Protein AF-D6WCX6-F1 (afdb_monomer_lite)

Radius of gyration: 24.98 Å; chains: 1; bounding box: 59×51×72 Å

Organism: Tribolium castaneum (NCBI:txid7070)

Foldseek 3Di:
DFAEEEEEEPEEDAPVVQVVVLVVLLVCVPPPVVLHHFYKYKYFYAKEKEAEPVPPDDDVVLQVVLVVVVYHYYYDHWDFGMDITHFQKIWIWGFDQCVVFPLDPVLVLVLLQQLVCQLCVVVVHHWDQDPDRDILQKDFIWDADNRTITGGMIGRAPDDQVSCVSDDGRVDPPRGGDHVCRRVVHHGGSVNSVVSSQVSSCVSRVHHYDYDDPPPVLVVLLDPVVQLVVLVVQLVVLVVQLVVLVVVLVVLVVCVVPDVVSVVSNVVSVVSNCSNVVSVVSSVCSSPD

pLDDT: mean 86.93, std 14.46, range [34.75, 98.5]

Sequence (289 aa):
MHKLVKVWQIGRLNYSKGLKLQKHLVHLHHEQPEFANNTLLCLEHPPVYTTGIRTKEYPQDVAQQLEALGAEFHRTDRGGLITFHGPGQLVVYPILNLKDFKPSMRWYVCHIEKTVIRLCKKMGIEAETSPHTGVWICAIGVHGSRFVTSHGLALNCCTDLKWFEHIVPCGIEGKGVTSLSKELNRLVTVEEVIPLFLDSFSEIFSCNYSFLNNKSDVCEMAKNPLCCIIWFIAFYFSFIIAFFCAFWYIILYPFTVCISACSDYTDLLLKGIQLPQFCANKMVHCEGC

InterPro domains:
  IPR000544 Octanoyltransferase [TIGR00214] (38-205)
  IPR000544 Octanoyltransferase [cd16444] (6-205)
  IPR004143 Biotinyl protein ligase (BPL) and lipoyl protein ligase (LPL), catalytic domain [PF21948] (15-201)
  IPR004143 Biotinyl protein ligase (BPL) and lipoyl protein ligase (LPL), catalytic domain [PS51733] (34-209)
  IPR020605 Octanoyltransferase, conserved site [PS01313] (78-93)
  IPR045864 Class II Aminoacyl-tRNA synthetase/Biotinyl protein ligase (BPL) 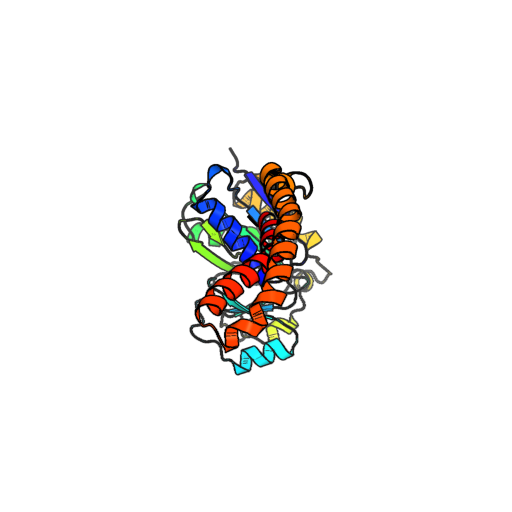and lipoyl protein ligase (LPL) [G3DSA:3.30.930.10] (4-206)
  IPR045864 Class II Aminoacyl-tRNA synthetase/Biotinyl protein ligase (BPL) and lipoyl protein ligase (LPL) [SSF55681] (6-208)

Secondary structure (DSSP, 8-state):
-PEEEEEEEEEE--HHHHHHHHHHHHHHHHH-TTT---EEEEEE-SSEEEE-TT-S---HHHHHHHHHTT-EEEE-SSSSS-EEE-TTEEEEEEE-BGGGS-S-HHHHHHHHHHHHHHHHHHTT----B-SSSSBTTEEEEEEEETTEEEEEEEEESS--GGGGGGS-GGG-TT-----HHHHTTS---HHHHHHHHHHHHHHHHTEEEEE--TTTSHHHHS--HHHHHHHHHHHHHHHHHHHHHHHHHHHHGGGGGT-HHHHHHHHHHHHHHTHHHHHHHHHHHTT--

Structure (mmCIF, N/CA/C/O backbone):
data_AF-D6WCX6-F1
#
_entry.id   AF-D6WCX6-F1
#
loop_
_atom_site.group_PDB
_atom_site.id
_atom_site.type_symbol
_atom_site.label_atom_id
_atom_site.label_alt_id
_atom_site.label_comp_id
_atom_site.label_asym_id
_atom_site.label_entity_id
_atom_site.label_seq_id
_atom_site.pdbx_PDB_ins_code
_atom_site.Cartn_x
_atom_site.Cartn_y
_atom_site.Cartn_z
_atom_site.occupancy
_atom_site.B_iso_or_equiv
_atom_site.auth_seq_id
_atom_site.auth_comp_id
_atom_site.auth_asym_id
_atom_site.auth_atom_id
_atom_site.pdbx_PDB_model_num
ATOM 1 N N . MET A 1 1 ? 6.440 23.933 10.017 1.00 50.50 1 MET A N 1
ATOM 2 C CA . MET A 1 1 ? 5.788 23.795 8.696 1.00 50.50 1 MET A CA 1
ATOM 3 C C . MET A 1 1 ? 5.401 22.337 8.527 1.00 50.50 1 MET A C 1
ATOM 5 O O . MET A 1 1 ? 6.277 21.491 8.671 1.00 50.50 1 MET A O 1
ATOM 9 N N . HIS A 1 2 ? 4.120 22.036 8.309 1.00 65.25 2 HIS A N 1
ATOM 10 C CA . HIS A 1 2 ? 3.684 20.667 8.021 1.00 65.25 2 HIS A CA 1
ATOM 11 C C . HIS A 1 2 ? 4.333 20.195 6.713 1.00 65.25 2 HIS A C 1
ATOM 13 O O . HIS A 1 2 ? 4.313 20.922 5.720 1.00 65.25 2 HIS A O 1
ATOM 19 N N . LYS A 1 3 ? 4.952 19.010 6.726 1.00 87.31 3 LYS A N 1
ATOM 20 C CA . LYS A 1 3 ? 5.581 18.419 5.534 1.00 87.31 3 LYS A CA 1
ATOM 21 C C . LYS A 1 3 ? 4.501 18.108 4.497 1.00 87.31 3 LYS A C 1
ATOM 23 O O . LYS A 1 3 ? 3.409 17.703 4.881 1.00 87.31 3 LYS A O 1
ATOM 28 N N . LEU A 1 4 ? 4.789 18.314 3.213 1.00 93.31 4 LEU A N 1
ATOM 29 C CA . LEU A 1 4 ? 3.865 17.964 2.135 1.00 93.31 4 LEU A CA 1
ATOM 30 C C . LEU A 1 4 ? 4.067 16.501 1.733 1.00 93.31 4 LEU A C 1
ATOM 32 O O . LEU A 1 4 ? 5.197 16.073 1.502 1.00 93.31 4 LEU A O 1
ATOM 36 N N . VAL A 1 5 ? 2.970 15.758 1.626 1.00 96.62 5 VAL A N 1
ATOM 37 C CA . VAL A 1 5 ? 2.940 14.380 1.133 1.00 96.62 5 VAL A CA 1
ATOM 38 C C . VAL A 1 5 ? 2.068 14.317 -0.120 1.00 96.62 5 VAL A C 1
ATOM 40 O O . VAL A 1 5 ? 0.921 14.764 -0.132 1.00 96.62 5 VAL A O 1
ATOM 43 N N . LYS A 1 6 ? 2.619 13.789 -1.208 1.00 95.94 6 LYS A N 1
ATOM 44 C CA . LYS A 1 6 ? 1.911 13.617 -2.477 1.00 95.94 6 LYS A CA 1
ATOM 45 C C . LYS A 1 6 ? 1.042 12.368 -2.421 1.00 95.94 6 LYS A C 1
ATOM 47 O O . LYS A 1 6 ? 1.504 11.321 -1.988 1.00 95.94 6 LYS A O 1
ATOM 52 N N . VAL A 1 7 ? -0.214 12.462 -2.839 1.00 96.69 7 VAL A N 1
ATOM 53 C CA . VAL A 1 7 ? -1.142 11.321 -2.830 1.00 96.69 7 VAL A CA 1
ATOM 54 C C . VAL A 1 7 ? -1.444 10.907 -4.255 1.00 96.69 7 VAL A C 1
ATOM 56 O O . VAL A 1 7 ? -1.956 11.707 -5.036 1.00 96.69 7 VAL A O 1
ATOM 59 N N . TRP A 1 8 ? -1.177 9.646 -4.574 1.00 95.12 8 TRP A N 1
ATOM 60 C CA . TRP A 1 8 ? -1.545 9.046 -5.845 1.00 95.12 8 TRP A CA 1
ATOM 61 C C . TRP A 1 8 ? -2.659 8.026 -5.636 1.00 95.12 8 TRP A C 1
ATOM 63 O O . TRP A 1 8 ? -2.425 6.950 -5.089 1.00 95.12 8 TRP A O 1
ATOM 73 N N . GLN A 1 9 ? -3.870 8.353 -6.086 1.00 93.62 9 GLN A N 1
ATOM 74 C CA . GLN A 1 9 ? -4.957 7.380 -6.185 1.00 93.62 9 GLN A CA 1
ATOM 75 C C . GLN A 1 9 ? -4.874 6.686 -7.547 1.00 93.62 9 GLN A C 1
ATOM 77 O O . GLN A 1 9 ? -5.180 7.288 -8.574 1.00 93.62 9 GLN A O 1
ATOM 82 N N . ILE A 1 10 ? -4.400 5.443 -7.566 1.00 92.38 10 ILE A N 1
ATOM 83 C CA . ILE A 1 10 ? -4.118 4.712 -8.814 1.00 92.38 10 ILE A CA 1
ATOM 84 C C . ILE A 1 10 ? -5.343 3.908 -9.276 1.00 92.38 10 ILE A C 1
ATOM 86 O O . ILE A 1 10 ? -5.485 3.612 -10.461 1.00 92.38 10 ILE A O 1
ATOM 90 N N . GLY A 1 11 ? -6.234 3.551 -8.349 1.00 92.00 11 GLY A N 1
ATOM 91 C CA . GLY A 1 11 ? -7.257 2.538 -8.586 1.00 92.00 11 GLY A CA 1
ATOM 92 C C . GLY A 1 11 ? -6.629 1.147 -8.546 1.00 92.00 11 GLY A C 1
ATOM 93 O O . GLY A 1 11 ? -5.848 0.846 -7.643 1.00 92.00 11 GLY A O 1
ATOM 94 N N . ARG A 1 12 ? -6.937 0.291 -9.525 1.00 92.81 12 ARG A N 1
ATOM 95 C CA . ARG A 1 12 ? -6.451 -1.095 -9.545 1.00 92.81 12 ARG A CA 1
ATOM 96 C C . ARG A 1 12 ? -5.138 -1.242 -10.314 1.00 92.81 12 ARG A C 1
ATOM 98 O O . ARG A 1 12 ? -5.048 -0.856 -11.477 1.00 92.81 12 ARG A O 1
ATOM 105 N N . LEU A 1 13 ? -4.140 -1.871 -9.696 1.00 93.50 13 LEU A N 1
ATOM 106 C CA . LEU A 1 13 ? -2.815 -2.086 -10.286 1.00 93.50 13 LEU A CA 1
ATOM 107 C C . LEU A 1 13 ? -2.315 -3.510 -10.022 1.00 93.50 13 LEU A C 1
ATOM 109 O O . LEU A 1 13 ? -2.443 -4.006 -8.911 1.00 93.50 13 LEU A O 1
ATOM 113 N N . ASN A 1 14 ? -1.689 -4.168 -11.003 1.00 94.81 14 ASN A N 1
ATOM 114 C CA . ASN A 1 14 ? -1.053 -5.476 -10.774 1.00 94.81 14 ASN A CA 1
ATOM 115 C C . ASN A 1 14 ? 0.073 -5.371 -9.737 1.00 94.81 14 ASN A C 1
ATOM 117 O O . ASN A 1 14 ? 0.829 -4.392 -9.738 1.00 94.81 14 ASN A O 1
ATOM 121 N N . TYR A 1 15 ? 0.240 -6.404 -8.907 1.00 95.44 15 TYR A N 1
ATOM 122 C CA . TYR A 1 15 ? 1.192 -6.387 -7.794 1.00 95.44 15 TYR A CA 1
ATOM 123 C C . TYR A 1 15 ? 2.626 -6.090 -8.249 1.00 95.44 15 TYR A C 1
ATOM 125 O O . TYR A 1 15 ? 3.291 -5.197 -7.723 1.00 95.44 15 TYR A O 1
ATOM 133 N N . SER A 1 16 ? 3.079 -6.762 -9.310 1.00 93.06 16 SER A N 1
ATOM 134 C CA . SER A 1 16 ? 4.418 -6.570 -9.880 1.00 93.06 16 SER A CA 1
ATOM 135 C C . SER A 1 16 ? 4.669 -5.142 -10.386 1.00 93.06 16 SER A C 1
ATOM 137 O O . SER A 1 16 ? 5.772 -4.615 -10.221 1.00 93.06 16 SER A O 1
ATOM 139 N N . LYS A 1 17 ? 3.655 -4.485 -10.967 1.00 92.50 17 LYS A N 1
ATOM 140 C CA . LYS A 1 17 ? 3.736 -3.077 -11.391 1.00 92.50 17 LYS A CA 1
ATOM 141 C C . LYS A 1 17 ? 3.793 -2.146 -10.181 1.00 92.50 17 LYS A C 1
ATOM 143 O O . LYS A 1 17 ? 4.624 -1.243 -10.163 1.00 92.50 17 LYS A O 1
ATOM 148 N N . GLY A 1 18 ? 2.982 -2.411 -9.155 1.00 93.75 18 GLY A N 1
ATOM 149 C CA . GLY A 1 18 ? 3.033 -1.687 -7.883 1.00 93.75 18 GLY A CA 1
ATOM 150 C C . GLY A 1 18 ? 4.406 -1.782 -7.220 1.00 93.75 18 GLY A C 1
ATOM 151 O O . GLY A 1 18 ? 4.962 -0.768 -6.812 1.00 93.75 18 GLY A O 1
ATOM 152 N N . LEU A 1 19 ? 5.010 -2.971 -7.186 1.00 94.25 19 LEU A N 1
ATOM 153 C CA . LEU A 1 19 ? 6.350 -3.170 -6.628 1.00 94.25 19 LEU A CA 1
ATOM 154 C C . LEU A 1 19 ? 7.433 -2.416 -7.415 1.00 94.25 19 LEU A C 1
ATOM 156 O O . LEU A 1 19 ? 8.335 -1.835 -6.813 1.00 94.25 19 LEU A O 1
ATOM 160 N N . LYS A 1 20 ? 7.352 -2.397 -8.753 1.00 94.06 20 LYS A N 1
ATOM 161 C CA . LYS A 1 20 ? 8.263 -1.598 -9.594 1.00 94.06 20 LYS A CA 1
ATOM 162 C C . LYS A 1 20 ? 8.131 -0.104 -9.302 1.00 94.06 20 LYS A C 1
ATOM 164 O O . LYS A 1 20 ? 9.150 0.556 -9.127 1.00 94.06 20 LYS A O 1
ATOM 169 N N . LEU A 1 21 ? 6.901 0.398 -9.182 1.00 93.00 21 LEU A N 1
ATOM 170 C CA . LEU A 1 21 ? 6.640 1.800 -8.856 1.00 93.00 21 LEU A CA 1
ATOM 171 C C . LEU A 1 21 ? 7.221 2.184 -7.489 1.00 93.00 21 LEU A C 1
ATOM 173 O O . LEU A 1 21 ? 7.904 3.196 -7.370 1.00 93.00 21 LEU A O 1
ATOM 177 N N . GLN A 1 22 ? 7.028 1.344 -6.470 1.00 96.25 22 GLN A N 1
ATOM 178 C CA . GLN A 1 22 ? 7.633 1.566 -5.155 1.00 96.25 22 GLN A CA 1
ATOM 179 C C . GLN A 1 22 ? 9.162 1.633 -5.235 1.00 96.25 22 GLN A C 1
ATOM 181 O O . GLN A 1 22 ? 9.764 2.553 -4.689 1.00 96.25 22 GLN A O 1
ATOM 186 N N . LYS A 1 23 ? 9.797 0.690 -5.945 1.00 94.56 23 LYS A N 1
ATOM 187 C CA . LYS A 1 23 ? 11.258 0.669 -6.124 1.00 94.56 23 LYS A CA 1
ATOM 188 C C . LYS A 1 23 ? 11.771 1.926 -6.819 1.00 94.56 23 LYS A C 1
ATOM 190 O O . LYS A 1 23 ? 12.791 2.459 -6.398 1.00 94.56 23 LYS A O 1
ATOM 195 N N . HIS A 1 24 ? 11.060 2.399 -7.839 1.00 93.00 24 HIS A N 1
ATOM 196 C CA . HIS A 1 24 ? 11.390 3.640 -8.529 1.00 93.00 24 HIS A CA 1
ATOM 197 C C . HIS A 1 24 ? 11.326 4.851 -7.577 1.00 93.00 24 HIS A C 1
ATOM 199 O O . HIS A 1 24 ? 12.300 5.587 -7.455 1.00 93.00 24 HIS A O 1
ATOM 205 N N . LEU A 1 25 ? 10.244 5.012 -6.808 1.00 93.62 25 LEU A N 1
ATOM 206 C CA . LEU A 1 25 ? 10.117 6.132 -5.861 1.00 93.62 25 LEU A CA 1
ATOM 207 C C . LEU A 1 25 ? 11.162 6.079 -4.733 1.00 93.62 25 LEU A C 1
ATOM 209 O O . LEU A 1 25 ? 11.708 7.105 -4.332 1.00 93.62 25 LEU A O 1
ATOM 213 N N . VAL A 1 26 ? 11.485 4.880 -4.240 1.00 95.56 26 VAL A N 1
ATOM 214 C CA . VAL A 1 26 ? 12.577 4.684 -3.272 1.00 95.56 26 VAL A CA 1
ATOM 215 C C . VAL A 1 26 ? 13.928 5.056 -3.887 1.00 95.56 26 VAL A C 1
ATOM 217 O O . VAL A 1 26 ? 14.751 5.683 -3.221 1.00 95.56 26 VAL A O 1
ATOM 220 N N . HIS A 1 27 ? 14.161 4.696 -5.151 1.00 93.81 27 HIS A N 1
ATOM 221 C CA . HIS A 1 27 ? 15.375 5.058 -5.880 1.00 93.81 27 HIS A CA 1
ATOM 222 C C . HIS A 1 27 ? 15.516 6.577 -6.024 1.00 93.81 27 HIS A C 1
ATOM 224 O O . HIS A 1 27 ? 16.586 7.095 -5.714 1.00 93.81 27 HIS A O 1
ATOM 230 N N . LEU A 1 28 ? 14.441 7.298 -6.368 1.00 91.06 28 LEU A N 1
ATOM 231 C CA . LEU A 1 28 ? 14.453 8.766 -6.403 1.00 91.06 28 LEU A CA 1
ATOM 232 C C . LEU A 1 28 ? 14.886 9.359 -5.059 1.00 91.06 28 LEU A C 1
ATOM 234 O O . LEU A 1 28 ? 15.777 10.198 -5.017 1.00 91.06 28 LEU A O 1
ATOM 238 N N . HIS A 1 29 ? 14.341 8.876 -3.938 1.00 93.31 29 HIS A N 1
ATOM 239 C CA . HIS A 1 29 ? 14.758 9.352 -2.612 1.00 93.31 29 HIS A CA 1
ATOM 240 C C . HIS A 1 29 ? 16.242 9.117 -2.291 1.00 93.31 29 HIS A C 1
ATOM 242 O O . HIS A 1 29 ? 16.789 9.801 -1.424 1.00 93.31 29 HIS A O 1
ATOM 248 N N . HIS A 1 30 ? 16.882 8.130 -2.917 1.00 91.75 30 HIS A N 1
ATOM 249 C CA . HIS A 1 30 ? 18.279 7.791 -2.663 1.00 91.75 30 HIS A CA 1
ATOM 250 C C . HIS A 1 30 ? 19.252 8.493 -3.602 1.00 91.75 30 HIS A C 1
ATOM 252 O O . HIS A 1 30 ? 20.266 8.998 -3.128 1.00 91.75 30 HIS A O 1
ATOM 258 N N . GLU A 1 31 ? 18.944 8.520 -4.895 1.00 91.50 31 GLU A N 1
ATOM 259 C CA . GLU A 1 31 ? 19.876 8.973 -5.929 1.00 91.50 31 GLU A CA 1
ATOM 260 C C . GLU A 1 31 ? 19.555 10.381 -6.447 1.00 91.50 31 GLU A C 1
ATOM 262 O O . GLU A 1 31 ? 20.429 11.031 -7.010 1.00 91.50 31 GLU A O 1
ATOM 267 N N . GLN A 1 32 ? 18.316 10.852 -6.265 1.00 87.75 32 GLN A N 1
ATOM 268 C CA . GLN A 1 32 ? 17.800 12.115 -6.810 1.00 87.75 32 GLN A CA 1
ATOM 269 C C . GLN A 1 32 ? 16.899 12.849 -5.788 1.00 87.75 32 GLN A C 1
ATOM 271 O O . GLN A 1 32 ? 15.722 13.120 -6.061 1.00 87.75 32 GLN A O 1
ATOM 276 N N . PRO A 1 33 ? 17.396 13.129 -4.566 1.00 85.81 33 PRO A N 1
ATOM 277 C CA . PRO A 1 33 ? 16.583 13.646 -3.463 1.00 85.81 33 PRO A CA 1
ATOM 278 C C . PRO A 1 33 ? 15.910 14.995 -3.757 1.00 85.81 33 PRO A C 1
ATOM 280 O O . PRO A 1 33 ? 14.879 15.293 -3.161 1.00 85.81 33 PRO A O 1
ATOM 283 N N . GLU A 1 34 ? 16.457 15.797 -4.667 1.00 79.81 34 GLU A N 1
ATOM 284 C CA . GLU A 1 34 ? 15.893 17.069 -5.123 1.00 79.81 34 GLU A CA 1
ATOM 285 C C . GLU A 1 34 ? 14.581 16.915 -5.910 1.00 79.81 34 GLU A C 1
ATOM 287 O O . GLU A 1 34 ? 13.767 17.837 -5.920 1.00 79.81 34 GLU A O 1
ATOM 292 N N . PHE A 1 35 ? 14.346 15.746 -6.513 1.00 79.06 35 PHE A N 1
ATOM 293 C CA . PHE A 1 35 ? 13.117 15.414 -7.244 1.00 79.06 35 PHE A CA 1
ATOM 294 C C . PHE A 1 35 ? 12.177 14.504 -6.438 1.00 79.06 35 PHE A C 1
ATOM 296 O O . PHE A 1 35 ? 11.042 14.245 -6.844 1.00 79.06 35 PHE A O 1
ATOM 303 N N . ALA A 1 36 ? 12.630 14.006 -5.287 1.00 87.38 36 ALA A N 1
ATOM 304 C CA . ALA A 1 36 ? 11.903 13.020 -4.510 1.00 87.38 36 ALA A CA 1
ATOM 305 C C . ALA A 1 36 ? 10.872 13.665 -3.574 1.00 87.38 36 ALA A C 1
ATOM 307 O O . ALA A 1 36 ? 11.207 14.424 -2.664 1.00 87.38 36 ALA A O 1
ATOM 308 N N . ASN A 1 37 ? 9.606 13.285 -3.740 1.00 92.56 37 ASN A N 1
ATOM 309 C CA . ASN A 1 37 ? 8.524 13.676 -2.843 1.00 92.56 37 ASN A CA 1
ATOM 310 C C . ASN A 1 37 ? 8.091 12.500 -1.966 1.00 92.56 37 ASN A C 1
ATOM 312 O O . ASN A 1 37 ? 7.852 11.400 -2.465 1.00 92.56 37 ASN A O 1
ATOM 316 N N . ASN A 1 38 ? 7.878 12.764 -0.673 1.00 96.75 38 ASN A N 1
ATOM 317 C CA . ASN A 1 38 ? 7.165 11.833 0.201 1.00 96.75 38 ASN A CA 1
ATOM 318 C C . ASN A 1 38 ? 5.793 11.530 -0.413 1.00 96.75 38 ASN A C 1
ATOM 320 O O . ASN A 1 38 ? 5.031 12.460 -0.681 1.00 96.75 38 ASN A O 1
ATOM 324 N N . THR A 1 39 ? 5.482 10.254 -0.641 1.00 96.94 39 THR A N 1
ATOM 325 C CA . THR A 1 39 ? 4.330 9.847 -1.454 1.00 96.94 39 THR A CA 1
ATOM 326 C C . THR A 1 39 ? 3.491 8.773 -0.761 1.00 96.94 39 THR A C 1
ATOM 328 O O . THR A 1 39 ? 4.025 7.822 -0.196 1.00 96.94 39 THR A O 1
ATOM 331 N N . LEU A 1 40 ? 2.166 8.896 -0.831 1.00 97.94 40 LEU A N 1
ATOM 332 C CA . LEU A 1 40 ? 1.206 7.836 -0.528 1.00 97.94 40 LEU A CA 1
ATOM 333 C C . LEU A 1 40 ? 0.655 7.282 -1.836 1.00 97.94 40 LEU A C 1
ATOM 335 O O . LEU A 1 40 ? -0.058 7.983 -2.553 1.00 97.94 40 LEU A O 1
ATOM 339 N N . LEU A 1 41 ? 0.952 6.020 -2.130 1.00 97.62 41 LEU A N 1
ATOM 340 C CA . LEU A 1 41 ? 0.268 5.297 -3.199 1.00 97.62 41 LEU A CA 1
ATOM 341 C C . LEU A 1 41 ? -0.961 4.618 -2.603 1.00 97.62 41 LEU A C 1
ATOM 343 O O . LEU A 1 41 ? -0.806 3.742 -1.758 1.00 97.62 41 LEU A O 1
ATOM 347 N N . CYS A 1 42 ? -2.154 5.017 -3.030 1.00 97.88 42 CYS A N 1
ATOM 348 C CA . CYS A 1 42 ? -3.426 4.415 -2.637 1.00 97.88 42 CYS A CA 1
ATOM 349 C C . CYS A 1 42 ? -3.980 3.628 -3.825 1.00 97.88 42 CYS A C 1
ATOM 351 O O . CYS A 1 42 ? -4.218 4.196 -4.897 1.00 97.88 42 CYS A O 1
ATOM 353 N N . LEU A 1 43 ? -4.151 2.321 -3.653 1.00 97.62 43 LEU A N 1
ATOM 354 C CA . LEU A 1 43 ? -4.528 1.422 -4.736 1.00 97.62 43 LEU A CA 1
ATOM 355 C C . LEU A 1 43 ? -5.240 0.170 -4.225 1.00 97.62 43 LEU A C 1
ATOM 357 O O . LEU A 1 43 ? -5.268 -0.121 -3.031 1.00 97.62 43 LEU A O 1
ATOM 361 N N . GLU A 1 44 ? -5.745 -0.603 -5.172 1.00 98.06 44 GLU A N 1
ATOM 362 C CA . GLU A 1 44 ? -6.174 -1.983 -4.988 1.00 98.06 44 GLU A CA 1
ATOM 363 C C . GLU A 1 44 ? -5.342 -2.902 -5.888 1.00 98.06 44 GLU A C 1
ATOM 365 O O . GLU A 1 44 ? -4.883 -2.506 -6.966 1.00 98.06 44 GLU A O 1
ATOM 370 N N . HIS A 1 45 ? -5.197 -4.162 -5.491 1.00 97.94 45 HIS A N 1
ATOM 371 C CA . HIS A 1 45 ? -4.626 -5.196 -6.350 1.00 97.94 45 HIS A CA 1
ATOM 372 C C . HIS A 1 45 ? -5.721 -6.126 -6.887 1.00 97.94 45 HIS A C 1
ATOM 374 O O . HIS A 1 45 ? -6.739 -6.326 -6.224 1.00 97.94 45 HIS A O 1
ATOM 380 N N . PRO A 1 46 ? -5.536 -6.736 -8.072 1.00 97.69 46 PRO A N 1
ATOM 381 C CA . PRO A 1 46 ? -6.165 -8.021 -8.365 1.00 97.69 46 PRO A CA 1
ATOM 382 C C . PRO A 1 46 ? -5.801 -9.062 -7.288 1.00 97.69 46 PRO A C 1
ATOM 384 O O . PRO A 1 46 ? -4.819 -8.850 -6.573 1.00 97.69 46 PRO A O 1
ATOM 387 N N . PRO A 1 47 ? -6.552 -10.173 -7.168 1.00 97.94 47 PRO A N 1
ATOM 388 C CA . PRO A 1 47 ? -6.258 -11.222 -6.194 1.00 97.94 47 PRO A CA 1
ATOM 389 C C . PRO A 1 47 ? -4.788 -11.657 -6.241 1.00 97.94 47 PRO A C 1
ATOM 391 O O . PRO A 1 47 ? -4.283 -12.085 -7.280 1.00 97.94 47 PRO A O 1
ATOM 394 N N . VAL A 1 48 ? -4.088 -11.511 -5.119 1.00 97.44 48 VAL A N 1
ATOM 395 C CA . VAL A 1 48 ? -2.669 -11.842 -4.994 1.00 97.44 48 VAL A CA 1
ATOM 396 C C . VAL A 1 48 ? -2.327 -12.247 -3.567 1.00 97.44 48 VAL A C 1
ATOM 398 O O . VAL A 1 48 ? -2.683 -11.575 -2.596 1.00 97.44 48 VAL A O 1
ATOM 401 N N . TYR A 1 49 ? -1.564 -13.323 -3.438 1.00 96.06 49 TYR A N 1
ATOM 402 C CA . TYR A 1 49 ? -0.907 -13.713 -2.203 1.00 96.06 49 TYR A CA 1
ATOM 403 C C . TYR A 1 49 ? 0.543 -13.257 -2.215 1.00 96.06 49 TYR A C 1
ATOM 405 O O . TYR A 1 49 ? 1.273 -13.426 -3.193 1.00 96.06 49 TYR A O 1
ATOM 413 N N . THR A 1 50 ? 0.986 -12.680 -1.102 1.00 94.38 50 THR A N 1
ATOM 414 C CA . THR A 1 50 ? 2.380 -12.263 -0.945 1.00 94.38 50 THR A CA 1
ATOM 415 C C . THR A 1 50 ? 2.977 -12.869 0.305 1.00 94.38 50 THR A C 1
ATOM 417 O O . THR A 1 50 ? 2.327 -12.905 1.349 1.00 94.38 50 THR A O 1
ATOM 420 N N . THR A 1 51 ? 4.232 -13.300 0.236 1.00 92.75 51 THR A N 1
ATOM 421 C CA . THR A 1 51 ? 4.992 -13.780 1.397 1.00 92.75 51 THR A CA 1
ATOM 422 C C . THR A 1 51 ? 6.101 -12.798 1.755 1.00 92.75 51 THR A C 1
ATOM 424 O O . THR A 1 51 ? 6.800 -12.286 0.879 1.00 92.75 51 THR A O 1
ATOM 427 N N . GLY A 1 52 ? 6.229 -12.493 3.049 1.00 88.12 52 GLY A N 1
ATOM 428 C CA . GLY A 1 52 ? 7.286 -11.630 3.583 1.00 88.12 52 GLY A CA 1
ATOM 429 C C . GLY A 1 52 ? 8.519 -12.403 4.065 1.00 88.12 52 GLY A C 1
ATOM 430 O O . GLY A 1 52 ? 8.549 -13.637 4.077 1.00 88.12 52 GLY A O 1
ATOM 431 N N . ILE A 1 53 ? 9.520 -11.662 4.543 1.00 84.81 53 ILE A N 1
ATOM 432 C CA . ILE A 1 53 ? 10.860 -12.171 4.898 1.00 84.81 53 ILE A CA 1
ATOM 433 C C . ILE A 1 53 ? 10.894 -13.179 6.052 1.00 84.81 53 ILE A C 1
ATOM 435 O O . ILE A 1 53 ? 11.873 -13.908 6.194 1.00 84.81 53 ILE A O 1
ATOM 439 N N . ARG A 1 54 ? 9.852 -13.238 6.898 1.00 80.31 54 ARG A N 1
ATOM 440 C CA . ARG A 1 54 ? 9.793 -14.214 8.008 1.00 80.31 54 ARG A CA 1
ATOM 441 C C . ARG A 1 54 ? 9.527 -15.637 7.512 1.00 80.31 54 ARG A C 1
ATOM 443 O O . ARG A 1 54 ? 9.666 -16.582 8.281 1.00 80.31 54 ARG A O 1
ATOM 450 N N . THR A 1 55 ? 9.189 -15.777 6.234 1.00 73.62 55 THR A N 1
ATOM 451 C CA . THR A 1 55 ? 8.996 -17.052 5.551 1.00 73.62 55 THR A CA 1
ATOM 452 C C . THR A 1 55 ? 10.274 -17.385 4.777 1.00 73.62 55 THR A C 1
ATOM 454 O O . THR A 1 55 ? 10.536 -16.811 3.714 1.00 73.62 55 THR A O 1
ATOM 457 N N . LYS A 1 56 ? 11.118 -18.276 5.318 1.00 64.19 56 LYS A N 1
ATOM 458 C CA . LYS A 1 56 ? 12.354 -18.691 4.625 1.00 64.19 56 LYS A CA 1
ATOM 459 C C . LYS A 1 56 ? 12.036 -19.436 3.328 1.00 64.19 56 LYS A C 1
ATOM 461 O O . LYS A 1 56 ? 12.590 -19.078 2.293 1.00 64.19 56 LYS A O 1
ATOM 466 N N . GLU A 1 57 ? 11.099 -20.374 3.392 1.00 74.50 57 GLU A N 1
ATOM 467 C CA . GLU A 1 57 ? 10.551 -21.124 2.263 1.00 74.50 57 GLU A CA 1
ATOM 468 C C . GLU A 1 57 ? 9.044 -21.266 2.485 1.00 74.50 57 GLU A C 1
ATOM 470 O O . GLU A 1 57 ? 8.612 -21.581 3.595 1.00 74.50 57 GLU A O 1
ATOM 475 N N . TYR A 1 58 ? 8.247 -20.949 1.464 1.00 80.75 58 TYR A N 1
ATOM 476 C CA . TYR A 1 58 ? 6.815 -21.238 1.469 1.00 80.75 58 TYR A CA 1
ATOM 477 C C . TYR A 1 58 ? 6.602 -22.503 0.632 1.00 80.75 58 TYR A C 1
ATOM 479 O O . TYR A 1 58 ? 7.187 -22.567 -0.454 1.00 80.75 58 TYR A O 1
ATOM 487 N N . PRO A 1 59 ? 5.831 -23.498 1.106 1.00 85.06 59 PRO A N 1
ATOM 488 C CA . PRO A 1 59 ? 5.643 -24.749 0.377 1.00 85.06 59 PRO A CA 1
ATOM 489 C C . PRO A 1 59 ? 5.120 -24.491 -1.042 1.00 85.06 59 PRO A C 1
ATOM 491 O O . PRO A 1 59 ? 4.152 -23.751 -1.237 1.00 85.06 59 PRO A O 1
ATOM 494 N N . GLN A 1 60 ? 5.811 -25.042 -2.043 1.00 85.38 60 GLN A N 1
ATOM 495 C CA . GLN A 1 60 ? 5.539 -24.748 -3.453 1.00 85.38 60 GLN A CA 1
ATOM 496 C C . GLN A 1 60 ? 4.198 -25.327 -3.917 1.00 85.38 60 GLN A C 1
ATOM 498 O O . GLN A 1 60 ? 3.513 -24.713 -4.728 1.00 85.38 60 GLN A O 1
ATOM 503 N N . ASP A 1 61 ? 3.808 -26.472 -3.370 1.00 87.88 61 ASP A N 1
ATOM 504 C CA . ASP A 1 61 ? 2.497 -27.089 -3.554 1.00 87.88 61 ASP A CA 1
ATOM 505 C C . ASP A 1 61 ? 1.368 -26.178 -3.054 1.00 87.88 61 ASP A C 1
ATOM 507 O O . ASP A 1 61 ? 0.384 -25.973 -3.762 1.00 87.88 61 ASP A O 1
ATOM 511 N N . VAL A 1 62 ? 1.539 -25.552 -1.886 1.00 86.06 62 VAL A N 1
ATOM 512 C CA . VAL A 1 62 ? 0.566 -24.587 -1.353 1.00 86.06 62 VAL A CA 1
ATOM 513 C C . VAL A 1 62 ? 0.518 -23.336 -2.232 1.00 86.06 62 VAL A C 1
ATOM 515 O O . VAL A 1 62 ? -0.566 -22.859 -2.554 1.00 86.06 62 VAL A O 1
ATOM 518 N N . ALA A 1 63 ? 1.665 -22.819 -2.683 1.00 88.56 63 ALA A N 1
ATOM 519 C CA . ALA A 1 63 ? 1.690 -21.687 -3.614 1.00 88.56 63 ALA A CA 1
ATOM 520 C C . ALA A 1 63 ? 0.934 -21.997 -4.922 1.00 88.56 63 ALA A C 1
ATOM 522 O O . ALA A 1 63 ? 0.102 -21.198 -5.343 1.00 88.56 63 ALA A O 1
ATOM 523 N N . GLN A 1 64 ? 1.142 -23.181 -5.508 1.00 90.88 64 GLN A N 1
ATOM 524 C CA . GLN A 1 64 ? 0.437 -23.625 -6.718 1.00 90.88 64 GLN A CA 1
ATOM 525 C C . GLN A 1 64 ? -1.072 -23.779 -6.503 1.00 90.88 64 GLN A C 1
ATOM 527 O O . GLN A 1 64 ? -1.857 -23.446 -7.389 1.00 90.88 64 GLN A O 1
ATOM 532 N N . GLN A 1 65 ? -1.500 -24.258 -5.331 1.00 90.75 65 GLN A N 1
ATOM 533 C CA . GLN A 1 65 ? -2.922 -24.325 -4.981 1.00 90.75 65 GLN A CA 1
ATOM 534 C C . GLN A 1 65 ? -3.554 -22.932 -4.931 1.00 90.75 65 GLN A C 1
ATOM 536 O O . GLN A 1 65 ? -4.651 -22.744 -5.450 1.00 90.75 65 GLN A O 1
ATOM 541 N N . LEU A 1 66 ? -2.857 -21.949 -4.353 1.00 91.94 66 LEU A N 1
ATOM 542 C CA . LEU A 1 66 ? -3.323 -20.561 -4.314 1.00 91.94 66 LEU A CA 1
ATOM 543 C C . LEU A 1 66 ? -3.397 -19.948 -5.721 1.00 91.94 66 LEU A C 1
ATOM 545 O O . LEU A 1 66 ? -4.353 -19.239 -6.031 1.00 91.94 66 LEU A O 1
ATOM 549 N N . GLU A 1 67 ? -2.434 -20.259 -6.590 1.00 92.12 67 GLU A N 1
ATOM 550 C CA . GLU A 1 67 ? -2.455 -19.832 -7.994 1.00 92.12 67 GLU A CA 1
ATOM 551 C C . GLU A 1 67 ? -3.607 -20.470 -8.782 1.00 92.12 67 GLU A C 1
ATOM 553 O O . GLU A 1 67 ? -4.253 -19.800 -9.589 1.00 92.12 67 GLU A O 1
ATOM 558 N N . ALA A 1 68 ? -3.940 -21.733 -8.501 1.00 93.31 68 ALA A N 1
ATOM 559 C CA . ALA A 1 68 ? -5.071 -22.429 -9.117 1.00 93.31 68 ALA A CA 1
ATOM 560 C C . ALA A 1 68 ? -6.440 -21.809 -8.766 1.00 93.31 68 ALA A C 1
ATOM 562 O O . ALA A 1 68 ? -7.401 -21.998 -9.512 1.00 93.31 68 ALA A O 1
ATOM 563 N N . LEU A 1 69 ? -6.533 -21.030 -7.679 1.00 92.56 69 LEU A N 1
ATOM 564 C CA . LEU A 1 69 ? -7.722 -20.236 -7.333 1.00 92.56 69 LEU A CA 1
ATOM 565 C C . LEU A 1 69 ? -7.860 -18.958 -8.184 1.00 92.56 69 LEU A C 1
ATOM 567 O O . LEU A 1 69 ? -8.865 -18.257 -8.079 1.00 92.56 69 LEU A O 1
ATOM 571 N N . GLY A 1 70 ? -6.867 -18.640 -9.021 1.00 93.06 70 GLY A N 1
ATOM 572 C CA . GLY A 1 70 ? -6.846 -17.447 -9.869 1.00 93.06 70 GLY A CA 1
ATOM 573 C C . GLY A 1 70 ? -6.183 -16.223 -9.230 1.00 93.06 70 GLY A C 1
ATOM 574 O O . GLY A 1 70 ? -6.373 -15.112 -9.725 1.00 93.06 70 GLY A O 1
ATOM 575 N N . ALA A 1 71 ? -5.424 -16.403 -8.145 1.00 94.81 71 ALA A N 1
ATOM 576 C CA . ALA A 1 71 ? -4.619 -15.346 -7.534 1.00 94.81 71 ALA A CA 1
ATOM 577 C C . ALA A 1 71 ? -3.157 -15.407 -8.002 1.00 94.81 71 ALA A C 1
ATOM 579 O O . ALA A 1 71 ? -2.610 -16.481 -8.218 1.00 94.81 71 ALA A O 1
ATOM 580 N N . GLU A 1 72 ? -2.484 -14.262 -8.118 1.00 95.25 72 GLU A N 1
ATOM 581 C CA . GLU A 1 72 ? -1.024 -14.254 -8.287 1.00 95.25 72 GLU A CA 1
ATOM 582 C C . GLU A 1 72 ? -0.324 -14.675 -6.978 1.00 95.25 72 GLU A C 1
ATOM 584 O O . GLU A 1 72 ? -0.850 -14.444 -5.887 1.00 95.25 72 GLU A O 1
ATOM 589 N N . PHE A 1 73 ? 0.898 -15.211 -7.051 1.00 94.75 73 PHE A N 1
ATOM 590 C CA . PHE A 1 73 ? 1.730 -15.471 -5.872 1.00 94.75 73 PHE A CA 1
ATOM 591 C C . PHE A 1 73 ? 3.100 -14.792 -5.994 1.00 94.75 73 PHE A C 1
ATOM 593 O O . PHE A 1 73 ? 3.827 -14.986 -6.966 1.00 94.75 73 PHE A O 1
ATOM 600 N N . HIS A 1 74 ? 3.488 -13.996 -4.992 1.00 93.31 74 HIS A N 1
ATOM 601 C CA . HIS A 1 74 ? 4.771 -13.279 -4.989 1.00 93.31 74 HIS A CA 1
ATOM 602 C C . HIS A 1 74 ? 5.530 -13.433 -3.673 1.00 93.31 74 HIS A C 1
ATOM 604 O O . HIS A 1 74 ? 4.981 -13.299 -2.577 1.00 93.31 74 HIS A O 1
ATOM 610 N N . ARG A 1 75 ? 6.849 -13.611 -3.771 1.00 91.12 75 ARG A N 1
ATOM 611 C CA . ARG A 1 75 ? 7.760 -13.477 -2.629 1.00 91.12 75 ARG A CA 1
ATOM 612 C C . ARG A 1 75 ? 8.336 -12.069 -2.580 1.00 91.12 75 ARG A C 1
ATOM 614 O O . ARG A 1 75 ? 8.726 -11.512 -3.603 1.00 91.12 75 ARG A O 1
ATOM 621 N N . THR A 1 76 ? 8.386 -11.491 -1.387 1.00 90.38 76 THR A N 1
ATOM 622 C CA . THR A 1 76 ? 8.660 -10.064 -1.195 1.00 90.38 76 THR A CA 1
ATOM 623 C C . THR A 1 76 ? 9.626 -9.834 -0.034 1.00 90.38 76 THR A C 1
ATOM 625 O O . THR A 1 76 ? 9.849 -10.712 0.800 1.00 90.38 76 THR A O 1
ATOM 628 N N . ASP A 1 77 ? 10.199 -8.638 0.028 1.00 87.25 77 ASP A N 1
ATOM 629 C CA . ASP A 1 77 ? 11.140 -8.187 1.060 1.00 87.25 77 ASP A CA 1
ATOM 630 C C . ASP A 1 77 ? 10.465 -7.428 2.220 1.00 87.25 77 ASP A C 1
ATOM 632 O O . ASP A 1 77 ? 11.145 -6.905 3.112 1.00 87.25 77 ASP A O 1
ATOM 636 N N . ARG A 1 78 ? 9.124 -7.393 2.249 1.00 89.56 78 ARG A N 1
ATOM 637 C CA . ARG A 1 78 ? 8.367 -6.794 3.354 1.00 89.56 78 ARG A CA 1
ATOM 638 C C . ARG A 1 78 ? 8.482 -7.626 4.629 1.00 89.56 78 ARG A C 1
ATOM 640 O O . ARG A 1 78 ? 8.611 -8.854 4.596 1.00 89.56 78 ARG A O 1
ATOM 647 N N . GLY A 1 79 ? 8.331 -6.959 5.770 1.00 84.69 79 GLY A N 1
ATOM 648 C CA . GLY A 1 79 ? 8.142 -7.629 7.053 1.00 84.69 79 GLY A CA 1
ATOM 649 C C . GLY A 1 79 ? 6.883 -8.510 7.094 1.00 84.69 79 GLY A C 1
ATOM 650 O O . GLY A 1 79 ? 5.910 -8.292 6.371 1.00 84.69 79 GLY A O 1
ATOM 651 N N . GLY A 1 80 ? 6.885 -9.497 7.990 1.00 84.25 80 GLY A N 1
ATOM 652 C CA . GLY A 1 80 ? 5.730 -10.369 8.234 1.00 84.25 80 GLY A CA 1
ATOM 653 C C . GLY A 1 80 ? 5.749 -11.687 7.454 1.00 84.25 80 GLY A C 1
ATOM 654 O O . GLY A 1 80 ? 6.759 -12.068 6.862 1.00 84.25 80 GLY A O 1
ATOM 655 N N . LEU A 1 81 ? 4.624 -12.400 7.532 1.00 87.19 81 LEU A N 1
ATOM 656 C CA . LEU A 1 81 ? 4.381 -13.715 6.920 1.00 87.19 81 LEU A CA 1
ATOM 657 C C . LEU A 1 81 ? 3.490 -13.560 5.673 1.00 87.19 81 LEU A C 1
ATOM 659 O O . LEU A 1 81 ? 3.461 -12.478 5.079 1.00 87.19 81 LEU A O 1
ATOM 663 N N . ILE A 1 82 ? 2.804 -14.621 5.244 1.00 91.38 82 ILE A N 1
ATOM 664 C CA . ILE A 1 82 ? 1.860 -14.571 4.123 1.00 91.38 82 ILE A CA 1
ATOM 665 C C . ILE A 1 82 ? 0.670 -13.637 4.405 1.00 91.38 82 ILE A C 1
ATOM 667 O O . ILE A 1 82 ? 0.224 -13.516 5.546 1.00 91.38 82 ILE A O 1
ATOM 671 N N . THR A 1 83 ? 0.174 -12.962 3.367 1.00 93.00 83 THR A N 1
ATOM 672 C CA . THR A 1 83 ? -1.089 -12.208 3.380 1.00 93.00 83 THR A CA 1
ATOM 673 C C . THR A 1 83 ? -1.746 -12.247 2.002 1.00 93.00 83 THR A C 1
ATOM 675 O O . THR A 1 83 ? -1.085 -12.558 1.009 1.00 93.00 83 THR A O 1
ATOM 678 N N . PHE A 1 84 ? -3.022 -11.875 1.954 1.00 95.25 84 PHE A N 1
ATOM 679 C CA . PHE A 1 84 ? -3.790 -11.665 0.733 1.00 95.25 84 PHE A CA 1
ATOM 680 C C . PHE A 1 84 ? -4.022 -10.171 0.456 1.00 95.25 84 PHE A C 1
ATOM 682 O O . PHE A 1 84 ? -4.234 -9.389 1.393 1.00 95.25 84 PHE A O 1
ATOM 689 N N . HIS A 1 85 ? -4.034 -9.809 -0.828 1.00 97.25 85 HIS A N 1
ATOM 690 C CA . HIS A 1 85 ? -4.560 -8.549 -1.343 1.00 97.25 85 HIS A CA 1
ATOM 691 C C . HIS A 1 85 ? -5.522 -8.798 -2.502 1.00 97.25 85 HIS A C 1
ATOM 693 O O . HIS A 1 85 ? -5.324 -9.718 -3.290 1.00 97.25 85 HIS A O 1
ATOM 699 N N . GLY A 1 86 ? -6.541 -7.955 -2.636 1.00 97.19 86 GLY A N 1
ATOM 700 C CA . GLY A 1 86 ? -7.539 -8.102 -3.687 1.00 97.19 86 GLY A CA 1
ATOM 701 C C . GLY A 1 86 ? -8.515 -6.926 -3.753 1.00 97.19 86 GLY A C 1
ATOM 702 O O . GLY A 1 86 ? -8.382 -5.974 -2.978 1.00 97.19 86 GLY A O 1
ATOM 703 N N . PRO A 1 87 ? -9.511 -6.996 -4.653 1.00 97.88 87 PRO A N 1
ATOM 704 C CA . PRO A 1 87 ? -10.562 -5.990 -4.758 1.00 97.88 87 PRO A CA 1
ATOM 705 C C . PRO A 1 87 ? -11.308 -5.780 -3.433 1.00 97.88 87 PRO A C 1
ATOM 707 O O . PRO A 1 87 ? -11.580 -6.734 -2.702 1.00 97.88 87 PRO A O 1
ATOM 710 N N . GLY A 1 88 ? -11.651 -4.529 -3.134 1.00 97.19 88 GLY A N 1
ATOM 711 C CA . GLY A 1 88 ? -12.298 -4.123 -1.887 1.00 97.19 88 GLY A CA 1
ATOM 712 C C . GLY A 1 88 ? -11.341 -3.940 -0.704 1.00 97.19 88 GLY A C 1
ATOM 713 O O . GLY A 1 88 ? -11.799 -3.615 0.394 1.00 97.19 88 GLY A O 1
ATOM 714 N N . GLN A 1 89 ? -10.031 -4.117 -0.908 1.00 98.38 89 GLN A N 1
ATOM 715 C CA . GLN A 1 89 ? -8.994 -3.866 0.092 1.00 98.38 89 GLN A CA 1
ATOM 716 C C . GLN A 1 89 ? -8.196 -2.610 -0.272 1.00 98.38 89 GLN A C 1
ATOM 718 O O . GLN A 1 89 ? -7.514 -2.578 -1.296 1.00 98.38 89 GLN A O 1
ATOM 723 N N . LEU A 1 90 ? -8.215 -1.597 0.597 1.00 98.50 90 LEU A N 1
ATOM 724 C CA . LEU A 1 90 ? -7.374 -0.415 0.433 1.00 98.50 90 LEU A CA 1
ATOM 725 C C . LEU A 1 90 ? -5.926 -0.771 0.780 1.00 98.50 90 LEU A C 1
ATOM 727 O O . LEU A 1 90 ? -5.581 -0.956 1.951 1.00 98.50 90 LEU A O 1
ATOM 731 N N . VAL A 1 91 ? -5.068 -0.827 -0.234 1.00 98.44 91 VAL A N 1
ATOM 732 C CA . VAL A 1 91 ? -3.621 -0.963 -0.069 1.00 98.44 91 VAL A CA 1
ATOM 733 C C . VAL A 1 91 ? -2.996 0.423 -0.143 1.00 98.44 91 VAL A C 1
ATOM 735 O O . VAL A 1 91 ? -3.200 1.167 -1.105 1.00 98.44 91 VAL A O 1
ATOM 738 N N . VAL A 1 92 ? -2.224 0.775 0.884 1.00 98.38 92 VAL A N 1
ATOM 739 C CA . VAL A 1 92 ? -1.476 2.033 0.917 1.00 98.38 92 VAL A CA 1
ATOM 740 C C . VAL A 1 92 ? 0.004 1.739 1.052 1.00 98.38 92 VAL A C 1
ATOM 742 O O . VAL A 1 92 ? 0.413 1.044 1.985 1.00 98.38 92 VAL A O 1
ATOM 745 N N . TYR A 1 93 ? 0.803 2.324 0.160 1.00 98.38 93 TYR A N 1
ATOM 746 C CA . TYR A 1 93 ? 2.259 2.329 0.245 1.00 98.38 93 TYR A CA 1
ATOM 747 C C . TYR A 1 93 ? 2.777 3.732 0.562 1.00 98.38 93 TYR A C 1
ATOM 749 O O . TYR A 1 93 ? 2.929 4.549 -0.352 1.00 98.38 93 TYR A O 1
ATOM 757 N N . PRO A 1 94 ? 3.038 4.048 1.845 1.00 98.12 94 PRO A N 1
ATOM 758 C CA . PRO A 1 94 ? 3.726 5.272 2.214 1.00 98.12 94 PRO A CA 1
ATOM 759 C C . PRO A 1 94 ? 5.212 5.137 1.879 1.00 98.12 94 PRO A C 1
ATOM 761 O O . PRO A 1 94 ? 5.957 4.473 2.601 1.00 98.12 94 PRO A O 1
ATOM 764 N N . ILE A 1 95 ? 5.640 5.780 0.796 1.00 98.00 95 ILE A N 1
ATOM 765 C CA . ILE A 1 95 ? 7.045 5.933 0.415 1.00 98.00 95 ILE A CA 1
ATOM 766 C C . ILE A 1 95 ? 7.530 7.250 1.009 1.00 98.00 95 ILE A C 1
ATOM 768 O O . ILE A 1 95 ? 7.320 8.323 0.444 1.00 98.00 95 ILE A O 1
ATOM 772 N N . LEU A 1 96 ? 8.083 7.168 2.216 1.00 97.81 96 LEU A N 1
ATOM 773 C CA . LEU A 1 96 ? 8.447 8.322 3.028 1.00 97.81 96 LEU A CA 1
ATOM 774 C C . LEU A 1 96 ? 9.930 8.270 3.367 1.00 97.81 96 LEU A C 1
ATOM 776 O O . LEU A 1 96 ? 10.432 7.245 3.827 1.00 97.81 96 LEU A O 1
ATOM 780 N N . ASN A 1 97 ? 10.609 9.404 3.257 1.00 97.12 97 ASN A N 1
ATOM 781 C CA . ASN A 1 97 ? 11.876 9.631 3.923 1.00 97.12 97 ASN A CA 1
ATOM 782 C C . ASN A 1 97 ? 11.614 10.004 5.387 1.00 97.12 97 ASN A C 1
ATOM 784 O O . ASN A 1 97 ? 11.275 11.136 5.724 1.00 97.12 97 ASN A O 1
ATOM 788 N N . LEU A 1 98 ? 11.807 9.054 6.300 1.00 97.00 98 LEU A N 1
ATOM 789 C CA . LEU A 1 98 ? 11.547 9.241 7.727 1.00 97.00 98 LEU A CA 1
ATOM 790 C C . LEU A 1 98 ? 12.426 10.318 8.375 1.00 97.00 98 LEU A C 1
ATOM 792 O O . LEU A 1 98 ? 12.099 10.769 9.470 1.00 97.00 98 LEU A O 1
ATOM 796 N N . LYS A 1 99 ? 13.506 10.775 7.726 1.00 94.94 99 LYS A N 1
ATOM 797 C CA . LYS A 1 99 ? 14.270 11.942 8.201 1.00 94.94 99 LYS A CA 1
ATOM 798 C C . LYS A 1 99 ? 13.450 13.235 8.169 1.00 94.94 99 LYS A C 1
ATOM 800 O O . LYS A 1 99 ? 13.730 14.127 8.960 1.00 94.94 99 LYS A O 1
ATOM 805 N N . ASP A 1 100 ? 12.427 13.320 7.318 1.00 94.50 100 ASP A N 1
ATOM 806 C CA . ASP A 1 100 ? 11.484 14.444 7.303 1.00 94.50 100 ASP A CA 1
ATOM 807 C C . ASP A 1 100 ? 10.498 14.431 8.472 1.00 94.50 100 ASP A C 1
ATOM 809 O O . ASP A 1 100 ? 9.866 15.450 8.751 1.00 94.50 100 ASP A O 1
ATOM 813 N N . PHE A 1 101 ? 10.370 13.290 9.146 1.00 95.12 101 PHE A N 1
ATOM 814 C CA . PHE A 1 101 ? 9.438 13.068 10.242 1.00 95.12 101 PHE A CA 1
ATOM 815 C C . PHE A 1 101 ? 10.219 12.708 11.509 1.00 95.12 101 PHE A C 1
ATOM 817 O O . PHE A 1 101 ? 10.706 13.577 12.231 1.00 95.12 101 PHE A O 1
ATOM 824 N N . LYS A 1 102 ? 10.389 11.409 11.763 1.00 95.75 102 LYS A N 1
ATOM 825 C CA . LYS A 1 102 ? 11.265 10.873 12.797 1.00 95.75 102 LYS A CA 1
ATOM 826 C C . LYS A 1 102 ? 12.014 9.665 12.229 1.00 95.75 102 LYS A C 1
ATOM 828 O O . 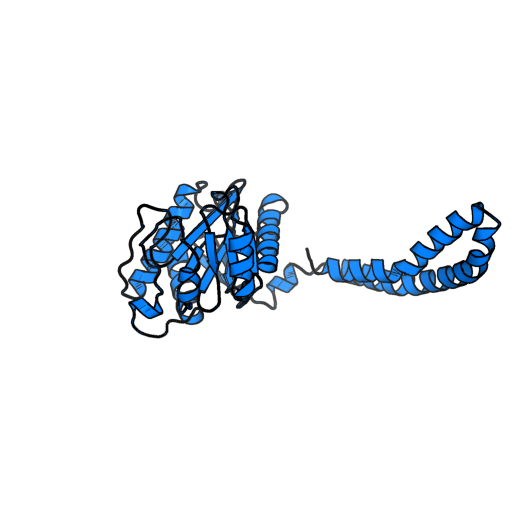LYS A 1 102 ? 11.349 8.704 11.839 1.00 95.75 102 LYS A O 1
ATOM 833 N N . PRO A 1 103 ? 13.361 9.642 12.247 1.00 95.88 103 PRO A N 1
ATOM 834 C CA . PRO A 1 103 ? 14.167 8.569 11.660 1.00 95.88 103 PRO A CA 1
ATOM 835 C C . PRO A 1 103 ? 14.116 7.286 12.513 1.00 95.88 103 PRO A C 1
ATOM 837 O O . PRO A 1 103 ? 15.080 6.900 13.168 1.00 95.88 103 PRO A O 1
ATOM 840 N N . SER A 1 104 ? 12.955 6.630 12.562 1.00 96.38 104 SER A N 1
ATOM 841 C CA . SER A 1 104 ? 12.706 5.427 13.356 1.00 96.38 104 SER A CA 1
ATOM 842 C C . SER A 1 104 ? 11.590 4.584 12.742 1.00 96.38 104 SER A C 1
ATOM 844 O O . SER A 1 104 ? 10.429 4.991 12.715 1.00 96.38 104 SER A O 1
ATOM 846 N N . MET A 1 105 ? 11.928 3.359 12.327 1.00 94.31 105 MET A N 1
ATOM 847 C CA . MET A 1 105 ? 10.946 2.401 11.803 1.00 94.31 105 MET A CA 1
ATOM 848 C C . MET A 1 105 ? 9.890 2.016 12.842 1.00 94.31 105 MET A C 1
ATOM 850 O O . MET A 1 105 ? 8.719 1.883 12.507 1.00 94.31 105 MET A O 1
ATOM 854 N N . ARG A 1 106 ? 10.275 1.891 14.119 1.00 93.75 106 ARG A N 1
ATOM 855 C CA . ARG A 1 106 ? 9.327 1.593 15.204 1.00 93.75 106 ARG A CA 1
ATOM 856 C C . ARG A 1 106 ? 8.305 2.714 15.379 1.00 93.75 106 ARG A C 1
ATOM 858 O O . ARG A 1 106 ? 7.121 2.441 15.545 1.00 93.75 106 ARG A O 1
ATOM 865 N N . TRP A 1 107 ? 8.761 3.968 15.338 1.00 96.06 107 TRP A N 1
ATOM 866 C CA . TRP A 1 107 ? 7.864 5.121 15.377 1.00 96.06 107 TRP A CA 1
ATOM 867 C C . TRP A 1 107 ? 6.915 5.118 14.180 1.00 96.06 107 TRP A C 1
ATOM 869 O O . TRP A 1 107 ? 5.714 5.273 14.377 1.00 96.06 107 TRP A O 1
ATOM 879 N N . TYR A 1 108 ? 7.443 4.871 12.978 1.00 96.94 108 TYR A N 1
ATOM 880 C CA . TYR A 1 108 ? 6.664 4.823 11.745 1.00 96.94 108 TYR A CA 1
ATOM 881 C C . TYR A 1 108 ? 5.554 3.767 11.803 1.00 96.94 108 TYR A C 1
ATOM 883 O O . TYR A 1 108 ? 4.392 4.110 11.613 1.00 96.94 108 TYR A O 1
ATOM 891 N N . VAL A 1 109 ? 5.878 2.519 12.162 1.00 94.50 109 VAL A N 1
ATOM 892 C CA . VAL A 1 109 ? 4.882 1.439 12.301 1.00 94.50 109 VAL A CA 1
ATOM 893 C C . VAL A 1 109 ? 3.798 1.816 13.312 1.00 94.50 109 VAL A C 1
ATOM 895 O O . VAL A 1 109 ? 2.616 1.718 13.000 1.00 94.50 109 VAL A O 1
ATOM 898 N N . CYS A 1 110 ? 4.186 2.357 14.471 1.00 94.75 110 CYS A N 1
ATOM 899 C CA . CYS A 1 110 ? 3.234 2.827 15.480 1.00 94.75 110 CYS A CA 1
ATOM 900 C C . CYS A 1 110 ? 2.320 3.954 14.954 1.00 94.75 110 CYS A C 1
ATOM 902 O O . CYS A 1 110 ? 1.153 4.034 15.329 1.00 94.75 110 CYS A O 1
ATOM 904 N N . HIS A 1 111 ? 2.819 4.835 14.082 1.00 96.75 111 HIS A N 1
ATOM 905 C CA . HIS A 1 111 ? 2.013 5.915 13.496 1.00 96.75 111 HIS A CA 1
ATOM 906 C C . HIS A 1 111 ? 1.076 5.404 12.401 1.00 96.75 111 HIS A C 1
ATOM 908 O O . HIS A 1 111 ? -0.052 5.885 12.294 1.00 96.75 111 HIS A O 1
ATOM 914 N N . ILE A 1 112 ? 1.479 4.382 11.646 1.00 96.75 112 ILE A N 1
ATOM 915 C CA . ILE A 1 112 ? 0.576 3.675 10.734 1.00 96.75 112 ILE A CA 1
ATOM 916 C C . ILE A 1 112 ? -0.555 2.990 11.518 1.00 96.75 112 ILE A C 1
ATOM 918 O O . ILE A 1 112 ? -1.722 3.181 11.187 1.00 96.75 112 ILE A O 1
ATOM 922 N N . GLU A 1 113 ? -0.245 2.283 12.607 1.00 95.31 113 GLU A N 1
ATOM 923 C CA . GLU A 1 113 ? -1.256 1.663 13.480 1.00 95.31 113 GLU A CA 1
ATOM 924 C C . GLU A 1 113 ? -2.233 2.703 14.049 1.00 95.31 113 GLU A C 1
ATOM 926 O O . GLU A 1 113 ? -3.449 2.549 13.937 1.00 95.31 113 GLU A O 1
ATOM 931 N N . LYS A 1 114 ? -1.716 3.816 14.586 1.00 96.38 114 LYS A N 1
ATOM 932 C CA . LYS A 1 114 ? -2.540 4.928 15.090 1.00 96.38 114 LYS A CA 1
ATOM 933 C C . LYS A 1 114 ? -3.416 5.559 14.012 1.00 96.38 114 LYS A C 1
ATOM 935 O O . LYS A 1 114 ? -4.533 5.970 14.319 1.00 96.38 114 LYS A O 1
ATOM 940 N N . THR A 1 115 ? -2.930 5.635 12.774 1.00 97.62 115 THR A N 1
ATOM 941 C CA . THR A 1 115 ? -3.707 6.135 11.630 1.00 97.62 115 THR A CA 1
ATOM 942 C C . THR A 1 115 ? -4.931 5.258 11.394 1.00 97.62 115 THR A C 1
ATOM 944 O O . THR A 1 115 ? -6.043 5.775 11.300 1.00 97.62 115 THR A O 1
ATOM 947 N N . VAL A 1 116 ? -4.749 3.934 11.380 1.00 96.50 116 VAL A N 1
ATOM 948 C CA . VAL A 1 116 ? -5.848 2.974 11.200 1.00 96.50 116 VAL A CA 1
ATOM 949 C C . VAL A 1 116 ? -6.816 3.008 12.384 1.00 96.50 116 VAL A C 1
ATOM 951 O O . VAL A 1 116 ? -8.022 3.077 12.176 1.00 96.50 116 VAL A O 1
ATOM 954 N N . ILE A 1 117 ? -6.320 3.039 13.625 1.00 95.56 117 ILE A N 1
ATOM 955 C CA . ILE A 1 117 ? -7.174 3.136 14.824 1.00 95.56 117 ILE A CA 1
ATOM 956 C C . ILE A 1 117 ? -8.025 4.409 14.790 1.00 95.56 117 ILE A C 1
ATOM 958 O O . ILE A 1 117 ? -9.219 4.377 15.085 1.00 95.56 117 ILE A O 1
ATOM 962 N N . ARG A 1 118 ? -7.428 5.540 14.403 1.00 96.38 118 ARG A N 1
ATOM 963 C CA . ARG A 1 118 ? -8.143 6.813 14.284 1.00 96.38 118 ARG A CA 1
ATOM 964 C C . ARG A 1 118 ? -9.203 6.771 13.186 1.00 96.38 118 ARG A C 1
ATOM 966 O O . ARG A 1 118 ? -10.301 7.271 13.416 1.00 96.38 118 ARG A O 1
ATOM 973 N N . LEU A 1 119 ? -8.893 6.168 12.039 1.00 97.19 119 LEU A N 1
ATOM 974 C CA . LEU A 1 119 ? -9.858 5.932 10.967 1.00 97.19 119 LEU A CA 1
ATOM 975 C C . LEU A 1 119 ? -11.040 5.106 11.477 1.00 97.19 119 LEU A C 1
ATOM 977 O O . LEU A 1 119 ? -12.177 5.548 11.346 1.00 97.19 119 LEU A O 1
ATOM 981 N N . CYS A 1 120 ? -10.781 3.965 12.121 1.00 96.00 120 CYS A N 1
ATOM 982 C CA . CYS A 1 120 ? -11.827 3.119 12.697 1.00 96.00 120 CYS A CA 1
ATOM 983 C C . CYS A 1 120 ? -12.697 3.910 13.681 1.00 96.00 120 CYS A C 1
ATOM 985 O O . CYS A 1 120 ? -13.921 3.902 13.560 1.00 96.00 120 CYS A O 1
ATOM 987 N N . LYS A 1 121 ? -12.076 4.703 14.565 1.00 95.75 121 LYS A N 1
ATOM 988 C CA . LYS A 1 121 ? -12.793 5.572 15.506 1.00 95.75 121 LYS A CA 1
ATOM 989 C C . LYS A 1 121 ? -13.698 6.589 14.803 1.00 95.75 121 LYS A C 1
ATOM 991 O O . LYS A 1 121 ? -14.818 6.799 15.257 1.00 95.75 121 LYS A O 1
ATOM 996 N N . LYS A 1 122 ? -13.253 7.206 13.699 1.00 95.81 122 LYS A N 1
ATOM 997 C CA . LYS A 1 122 ? -14.086 8.123 12.887 1.00 95.81 122 LYS A CA 1
ATOM 998 C C . LYS A 1 122 ? -15.304 7.419 12.282 1.00 95.81 122 LYS A C 1
ATOM 1000 O O . LYS A 1 122 ? -16.322 8.064 12.066 1.00 95.81 122 LYS A O 1
ATOM 1005 N N . MET A 1 123 ? -15.208 6.114 12.040 1.00 96.00 123 MET A N 1
ATOM 1006 C CA . MET A 1 123 ? -16.305 5.289 11.530 1.00 96.00 123 MET A CA 1
ATOM 1007 C C . MET A 1 123 ? -17.156 4.645 12.636 1.00 96.00 123 MET A C 1
ATOM 1009 O O . MET A 1 123 ? -18.083 3.907 12.321 1.00 96.00 123 MET A O 1
ATOM 1013 N N . GLY A 1 124 ? -16.864 4.913 13.915 1.00 95.06 124 GLY A N 1
ATOM 1014 C CA . GLY A 1 124 ? -17.581 4.323 15.049 1.00 95.06 124 GLY A CA 1
ATOM 1015 C C . GLY A 1 124 ? -17.147 2.898 15.410 1.00 95.06 124 GLY A C 1
ATOM 1016 O O . GLY A 1 124 ? -17.862 2.222 16.140 1.00 95.06 124 GLY A O 1
ATOM 1017 N N . ILE A 1 125 ? -15.992 2.440 14.919 1.00 93.88 125 ILE A N 1
ATOM 1018 C CA . ILE A 1 125 ? -15.419 1.126 15.233 1.00 93.88 125 ILE A CA 1
ATOM 1019 C C . ILE A 1 125 ? -1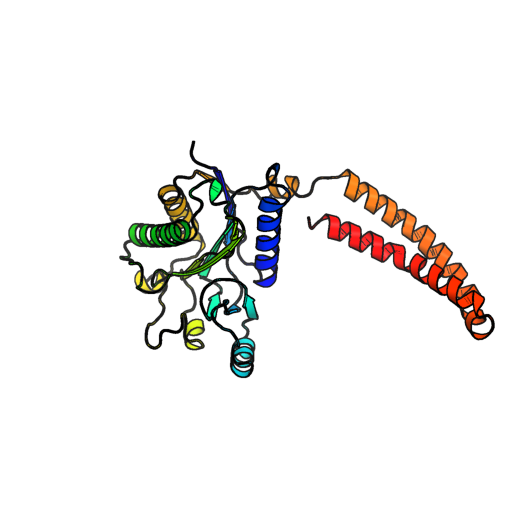4.325 1.296 16.291 1.00 93.88 125 ILE A C 1
ATOM 1021 O O . ILE A 1 125 ? -13.372 2.059 16.100 1.00 93.88 125 ILE A O 1
ATOM 1025 N N . GLU A 1 126 ? -14.417 0.544 17.385 1.00 90.00 126 GLU A N 1
ATOM 1026 C CA . GLU A 1 126 ? -13.328 0.436 18.355 1.00 90.00 126 GLU A CA 1
ATOM 1027 C C . GLU A 1 126 ? -12.249 -0.511 17.817 1.00 90.00 126 GLU A C 1
ATOM 1029 O O . GLU A 1 126 ? -12.499 -1.674 17.504 1.00 90.00 126 GLU A O 1
ATOM 1034 N N . ALA A 1 127 ? -11.031 0.004 17.653 1.00 87.44 127 ALA A N 1
ATOM 1035 C CA . ALA A 1 127 ? -9.906 -0.769 17.151 1.00 87.44 127 ALA A CA 1
ATOM 1036 C C . ALA A 1 127 ? -8.687 -0.591 18.049 1.00 87.44 127 ALA A C 1
ATOM 1038 O O . ALA A 1 127 ? -8.344 0.523 18.443 1.00 87.44 127 ALA A O 1
ATOM 1039 N N . GLU A 1 128 ? -8.002 -1.699 18.312 1.00 80.81 128 GLU A N 1
ATOM 1040 C CA . GLU A 1 128 ? -6.795 -1.736 19.128 1.00 80.81 128 GLU A CA 1
ATOM 1041 C C . GLU A 1 128 ? -5.627 -2.338 18.343 1.00 80.81 128 GLU A C 1
ATOM 1043 O O . GLU A 1 128 ? -5.804 -3.110 17.391 1.00 80.81 128 GLU A O 1
ATOM 1048 N N . THR A 1 129 ? -4.410 -1.978 18.750 1.00 78.75 129 THR A N 1
ATOM 1049 C CA . THR A 1 129 ? -3.201 -2.666 18.296 1.00 78.75 129 THR A CA 1
ATOM 1050 C C . THR A 1 129 ? -3.211 -4.088 18.826 1.00 78.75 129 THR A C 1
ATOM 1052 O O . THR A 1 129 ? -3.467 -4.302 20.011 1.00 78.75 129 THR A O 1
ATOM 1055 N N . SER A 1 130 ? -2.877 -5.061 17.988 1.00 69.31 130 SER A N 1
ATOM 1056 C CA . SER A 1 130 ? -2.724 -6.428 18.476 1.00 69.31 130 SER A CA 1
ATOM 1057 C C . SER A 1 130 ? -1.333 -6.629 19.114 1.00 69.31 130 SER A C 1
ATOM 1059 O O . SER A 1 130 ? -0.410 -5.863 18.834 1.00 69.31 130 SER A O 1
ATOM 1061 N N . PRO A 1 131 ? -1.124 -7.680 19.933 1.00 64.44 131 PRO A N 1
ATOM 1062 C CA . PRO A 1 131 ? 0.215 -8.074 20.394 1.00 64.44 131 PRO A CA 1
ATOM 1063 C C . PRO A 1 131 ? 1.198 -8.388 19.250 1.00 64.44 131 PRO A C 1
ATOM 1065 O O . PRO A 1 131 ? 2.411 -8.415 19.453 1.00 64.44 131 PRO A O 1
ATOM 1068 N N . HIS A 1 132 ? 0.680 -8.629 18.043 1.00 65.38 132 HIS A N 1
ATOM 1069 C CA . HIS A 1 132 ? 1.439 -8.747 16.803 1.00 65.38 132 HIS A CA 1
ATOM 1070 C C . HIS A 1 132 ? 1.267 -7.469 15.964 1.00 65.38 132 HIS A C 1
ATOM 1072 O O . HIS A 1 132 ? 0.205 -6.852 15.981 1.00 65.38 132 HIS A O 1
ATOM 1078 N N . THR A 1 133 ? 2.296 -7.064 15.216 1.00 61.22 133 THR A N 1
ATOM 1079 C CA . THR A 1 133 ? 2.245 -5.848 14.383 1.00 61.22 133 THR A CA 1
ATOM 1080 C C . THR A 1 133 ? 1.026 -5.852 13.462 1.00 61.22 133 THR A C 1
ATOM 1082 O O . THR A 1 133 ? 0.841 -6.801 12.698 1.00 61.22 133 THR A O 1
ATOM 1085 N N . GLY A 1 134 ? 0.215 -4.795 13.532 1.00 59.97 134 GLY A N 1
ATOM 1086 C CA . GLY A 1 134 ? -1.070 -4.729 12.842 1.00 59.97 134 GLY A CA 1
ATOM 1087 C C . GLY A 1 134 ? -2.219 -4.261 13.734 1.00 59.97 134 GLY A C 1
ATOM 1088 O O . GLY A 1 134 ? -2.188 -4.354 14.964 1.00 59.97 134 GLY A O 1
ATOM 1089 N N . VAL A 1 135 ? -3.272 -3.793 13.074 1.00 71.94 135 VAL A N 1
ATOM 1090 C CA . VAL A 1 135 ? -4.597 -3.604 13.675 1.00 71.94 135 VAL A CA 1
ATOM 1091 C C . VAL A 1 135 ? -5.449 -4.763 13.175 1.00 71.94 135 VAL A C 1
ATOM 1093 O O . VAL A 1 135 ? -5.292 -5.184 12.038 1.00 71.94 135 VAL A O 1
ATOM 1096 N N . TRP A 1 136 ? -6.340 -5.316 13.985 1.00 76.62 136 TRP A N 1
ATOM 1097 C CA . TRP A 1 136 ? -7.077 -6.544 13.647 1.00 76.62 136 TRP A CA 1
ATOM 1098 C C . TRP A 1 136 ? -7.863 -6.517 12.305 1.00 76.62 136 TRP A C 1
ATOM 1100 O O . TRP A 1 136 ? -8.111 -7.573 11.730 1.00 76.62 136 TRP A O 1
ATOM 1110 N N . ILE A 1 137 ? -8.184 -5.331 11.764 1.00 84.94 137 ILE A N 1
ATOM 1111 C CA . ILE A 1 137 ? -8.839 -5.111 10.448 1.00 84.94 137 ILE A CA 1
ATOM 1112 C C . ILE A 1 137 ? -7.826 -4.845 9.305 1.00 84.94 137 ILE A C 1
ATOM 1114 O O . ILE A 1 137 ? -8.181 -4.803 8.125 1.00 84.94 137 ILE A O 1
ATOM 1118 N N . CYS A 1 138 ? -6.549 -4.629 9.630 1.00 90.94 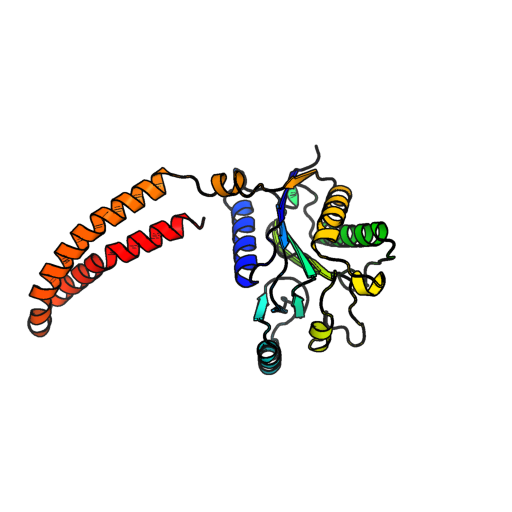138 CYS A N 1
ATOM 1119 C CA . CYS A 1 138 ? -5.528 -4.126 8.715 1.00 90.94 138 CYS A CA 1
ATOM 1120 C C . CYS A 1 138 ? -4.182 -4.840 8.882 1.00 90.94 138 CYS A C 1
ATOM 1122 O O . CYS A 1 138 ? -3.504 -4.711 9.908 1.00 90.94 138 CYS A O 1
ATOM 1124 N N . ALA A 1 139 ? -3.722 -5.497 7.819 1.00 91.81 139 ALA A N 1
ATOM 1125 C CA . ALA A 1 139 ? -2.365 -6.028 7.774 1.00 91.81 139 ALA A CA 1
ATOM 1126 C C . ALA A 1 139 ? -1.357 -4.883 7.596 1.00 91.81 139 ALA A C 1
ATOM 1128 O O . ALA A 1 139 ? -1.571 -3.980 6.788 1.00 91.81 139 ALA A O 1
ATOM 1129 N N . ILE A 1 140 ? -0.248 -4.922 8.337 1.00 92.19 140 ILE A N 1
ATOM 1130 C CA . ILE A 1 140 ? 0.860 -3.967 8.206 1.00 92.19 140 ILE A CA 1
ATOM 1131 C C . ILE A 1 140 ? 2.135 -4.763 7.942 1.00 92.19 140 ILE A C 1
ATOM 1133 O O . ILE A 1 140 ? 2.557 -5.589 8.751 1.00 92.19 140 ILE A O 1
ATOM 1137 N N . GLY A 1 141 ? 2.752 -4.505 6.796 1.00 91.75 141 GLY A N 1
ATOM 1138 C CA . GLY A 1 141 ? 3.989 -5.137 6.364 1.00 91.75 141 GLY A CA 1
ATOM 1139 C C . G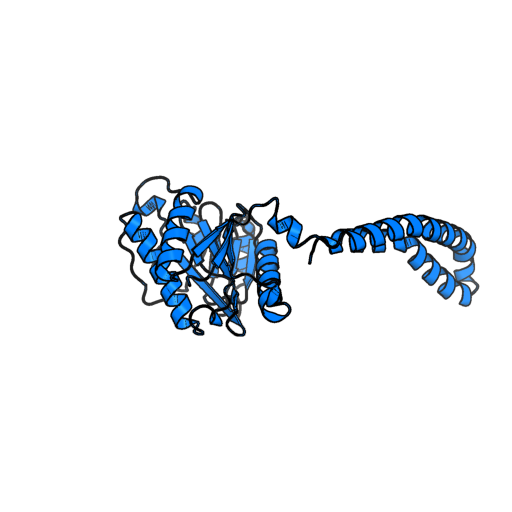LY A 1 141 ? 4.839 -4.097 5.665 1.00 91.75 141 GLY A C 1
ATOM 1140 O O . GLY A 1 141 ? 4.577 -3.758 4.518 1.00 91.75 141 GLY A O 1
ATOM 1141 N N . VAL A 1 142 ? 5.846 -3.588 6.370 1.00 93.88 142 VAL A N 1
ATOM 1142 C CA . VAL A 1 142 ? 6.697 -2.495 5.891 1.00 93.88 142 VAL A CA 1
ATOM 1143 C C . VAL A 1 142 ? 8.125 -2.977 5.680 1.00 93.88 142 VAL A C 1
ATOM 1145 O O . VAL A 1 142 ? 8.578 -3.934 6.316 1.00 93.88 142 VAL A O 1
ATOM 1148 N N . HIS A 1 143 ? 8.839 -2.286 4.807 1.00 95.19 143 HIS A N 1
ATOM 1149 C CA . HIS A 1 143 ? 10.285 -2.366 4.664 1.00 95.19 143 HIS A CA 1
ATOM 1150 C C . HIS A 1 143 ? 10.866 -0.953 4.789 1.00 95.19 143 HIS A C 1
ATOM 1152 O O . HIS A 1 143 ? 10.196 0.035 4.486 1.00 95.19 143 HIS A O 1
ATOM 1158 N N . GLY A 1 144 ? 12.110 -0.840 5.248 1.00 94.06 144 GLY A N 1
ATOM 1159 C CA . GLY A 1 144 ? 12.796 0.442 5.339 1.00 94.06 144 GLY A CA 1
ATOM 1160 C C . GLY A 1 144 ? 14.286 0.291 5.084 1.00 94.06 144 GLY A C 1
ATOM 1161 O O . GLY A 1 144 ? 14.942 -0.518 5.737 1.00 94.06 144 GLY A O 1
ATOM 1162 N N . SER A 1 145 ? 14.822 1.107 4.179 1.00 94.00 145 SER A N 1
ATOM 1163 C CA . SER A 1 145 ? 16.251 1.164 3.864 1.00 94.00 145 SER A CA 1
ATOM 1164 C C . SER A 1 145 ? 16.727 2.608 3.910 1.00 94.00 145 SER A C 1
ATOM 1166 O O . SER A 1 145 ? 16.104 3.494 3.331 1.00 94.00 145 SER A O 1
ATOM 1168 N N . ARG A 1 146 ? 17.811 2.877 4.651 1.00 93.75 146 ARG A N 1
ATOM 1169 C CA . ARG A 1 146 ? 18.365 4.235 4.850 1.00 93.75 146 ARG A CA 1
ATOM 1170 C C . ARG A 1 146 ? 17.297 5.290 5.201 1.00 93.75 146 ARG A C 1
ATOM 1172 O O . ARG A 1 146 ? 17.384 6.431 4.758 1.00 93.75 146 ARG A O 1
ATOM 1179 N N . PHE A 1 147 ? 16.320 4.898 6.024 1.00 96.25 147 PHE A N 1
ATOM 1180 C CA . PHE A 1 147 ? 15.160 5.696 6.450 1.00 96.25 147 PHE A CA 1
ATOM 1181 C C . PHE A 1 147 ? 14.100 5.991 5.379 1.00 96.25 147 PHE A C 1
ATOM 1183 O O . PHE A 1 147 ? 13.161 6.715 5.684 1.00 96.25 147 PHE A O 1
ATOM 1190 N N . VAL A 1 148 ? 14.190 5.417 4.181 1.00 97.69 148 VAL A N 1
ATOM 1191 C CA . VAL A 1 148 ? 13.126 5.479 3.170 1.00 97.69 148 VAL A CA 1
ATOM 1192 C C . VAL A 1 148 ? 12.256 4.230 3.281 1.00 97.69 148 VAL A C 1
ATOM 1194 O O . VAL A 1 148 ? 12.779 3.111 3.307 1.00 97.69 148 VAL A O 1
ATOM 1197 N N . THR A 1 149 ? 10.942 4.408 3.395 1.00 98.00 149 THR A N 1
ATOM 1198 C CA . THR A 1 149 ? 9.981 3.310 3.572 1.00 98.00 149 THR A CA 1
ATOM 1199 C C . THR A 1 149 ? 9.470 2.761 2.244 1.00 98.00 149 THR A C 1
ATOM 1201 O O . THR A 1 149 ? 9.402 3.464 1.241 1.00 98.00 149 THR A O 1
ATOM 1204 N N . SER A 1 150 ? 9.096 1.485 2.248 1.00 97.12 150 SER A N 1
ATOM 1205 C CA . SER A 1 150 ? 8.351 0.816 1.178 1.00 97.12 150 SER A CA 1
ATOM 1206 C C . SER A 1 150 ? 7.402 -0.225 1.763 1.00 97.12 150 SER A C 1
ATOM 1208 O O . SER A 1 150 ? 7.445 -0.531 2.962 1.00 97.12 150 SER A O 1
ATOM 1210 N N . HIS A 1 151 ? 6.529 -0.757 0.913 1.00 97.00 151 HIS A N 1
ATOM 1211 C CA . HIS A 1 151 ? 5.313 -1.466 1.290 1.00 97.00 151 HIS A CA 1
ATOM 1212 C C . HIS A 1 151 ? 4.460 -0.581 2.199 1.00 97.00 151 HIS A C 1
ATOM 1214 O O . HIS A 1 151 ? 4.430 0.634 2.010 1.00 97.00 151 HIS A O 1
ATOM 1220 N N . GLY A 1 152 ? 3.714 -1.147 3.141 1.00 95.88 152 GLY A N 1
ATOM 1221 C CA . GLY A 1 152 ? 2.790 -0.340 3.924 1.00 95.88 152 GLY A CA 1
ATOM 1222 C C . GLY A 1 152 ? 1.735 -1.168 4.622 1.00 95.88 152 GLY A C 1
ATOM 1223 O O . GLY A 1 152 ? 2.046 -2.032 5.445 1.00 95.88 152 GLY A O 1
ATOM 1224 N N . LEU A 1 153 ? 0.483 -0.859 4.309 1.00 96.50 153 LEU A N 1
ATOM 1225 C CA . LEU A 1 153 ? -0.684 -1.420 4.972 1.00 96.50 153 LEU A CA 1
ATOM 1226 C C . LEU A 1 153 ? -1.752 -1.845 3.965 1.00 96.50 153 LEU A C 1
ATOM 1228 O O . LEU A 1 153 ? -1.813 -1.339 2.845 1.00 96.50 153 LEU A O 1
ATOM 1232 N N . ALA A 1 154 ? -2.598 -2.767 4.399 1.00 96.81 154 ALA A N 1
ATOM 1233 C CA . ALA A 1 154 ? -3.708 -3.305 3.637 1.00 96.81 154 ALA A CA 1
ATOM 1234 C C . ALA A 1 154 ? -4.939 -3.390 4.546 1.00 96.81 154 ALA A C 1
ATOM 1236 O O . ALA A 1 154 ? -5.020 -4.263 5.414 1.00 96.81 154 ALA A O 1
ATOM 1237 N N . LEU A 1 155 ? -5.865 -2.448 4.367 1.00 97.00 155 LEU A N 1
ATOM 1238 C CA . LEU A 1 155 ? -7.083 -2.301 5.158 1.00 97.00 155 LEU A CA 1
ATOM 1239 C C . LEU A 1 155 ? -8.256 -2.958 4.431 1.00 97.00 155 LEU A C 1
ATOM 1241 O O . LEU A 1 155 ? -8.564 -2.612 3.291 1.00 97.00 155 LEU A O 1
ATOM 1245 N N . ASN A 1 156 ? -8.930 -3.895 5.093 1.00 97.12 156 ASN A N 1
ATOM 1246 C CA . ASN A 1 156 ? -10.081 -4.572 4.507 1.00 97.12 156 ASN A CA 1
ATOM 1247 C C . ASN A 1 156 ? -11.325 -3.673 4.561 1.00 97.12 156 ASN A C 1
ATOM 1249 O O . ASN A 1 156 ? -11.895 -3.486 5.636 1.00 97.12 156 ASN A O 1
ATOM 1253 N N . CYS A 1 157 ? -11.774 -3.140 3.420 1.00 97.81 157 CYS A N 1
ATOM 1254 C CA . CYS A 1 157 ? -12.967 -2.288 3.345 1.00 97.81 157 CYS A CA 1
ATOM 1255 C C . CYS A 1 157 ? -14.210 -3.142 3.065 1.00 97.81 157 CYS A C 1
ATOM 1257 O O . CYS A 1 157 ? -14.990 -3.430 3.976 1.00 97.81 157 CYS A O 1
ATOM 1259 N N . CYS A 1 158 ? -14.339 -3.629 1.833 1.00 97.38 158 CYS A N 1
ATOM 1260 C CA . CYS A 1 158 ? -15.361 -4.576 1.378 1.00 97.38 158 CYS A CA 1
ATOM 1261 C C . CYS A 1 158 ? -14.744 -5.850 0.778 1.00 97.38 158 CYS A C 1
ATOM 1263 O O . CYS A 1 158 ? -15.391 -6.547 0.003 1.00 97.38 158 CYS A O 1
ATOM 1265 N N . THR A 1 159 ? -13.491 -6.146 1.143 1.00 97.06 159 THR A N 1
ATOM 1266 C CA . THR A 1 159 ? -12.742 -7.328 0.704 1.00 97.06 159 THR A CA 1
ATOM 1267 C C . THR A 1 159 ? -13.536 -8.614 0.914 1.00 97.06 159 THR A C 1
ATOM 1269 O O . THR A 1 159 ? -14.088 -8.833 1.996 1.00 97.06 159 THR A O 1
ATOM 1272 N N . ASP A 1 160 ? -13.515 -9.503 -0.079 1.00 95.94 160 ASP A N 1
ATOM 1273 C CA . ASP A 1 160 ? -13.976 -10.877 0.108 1.00 95.94 160 ASP A CA 1
ATOM 1274 C C . ASP A 1 160 ? -13.027 -11.609 1.070 1.00 95.94 160 ASP A C 1
ATOM 1276 O O . ASP A 1 160 ? -11.853 -11.840 0.774 1.00 95.94 160 ASP A O 1
ATOM 1280 N N . LEU A 1 161 ? -13.528 -11.936 2.262 1.00 94.50 161 LEU A N 1
ATOM 1281 C CA . LEU A 1 161 ? -12.724 -12.533 3.325 1.00 94.50 161 LEU A CA 1
ATOM 1282 C C . LEU A 1 161 ? -12.443 -14.025 3.102 1.00 94.50 161 LEU A C 1
ATOM 1284 O O . LEU A 1 161 ? -11.542 -14.551 3.753 1.00 94.50 161 LEU A O 1
ATOM 1288 N N . LYS A 1 162 ? -13.130 -14.690 2.159 1.00 93.81 162 LYS A N 1
ATOM 1289 C CA . LYS A 1 162 ? -12.903 -16.112 1.838 1.00 93.81 162 LYS A CA 1
ATOM 1290 C C . LYS A 1 162 ? -11.480 -16.381 1.360 1.00 93.81 162 LYS A C 1
ATOM 1292 O O . LYS A 1 162 ? -10.913 -17.425 1.652 1.00 93.81 162 LYS A O 1
ATOM 1297 N N . TRP A 1 163 ? -10.845 -15.399 0.718 1.00 94.31 163 TRP A N 1
ATOM 1298 C CA . TRP A 1 163 ? -9.439 -15.496 0.323 1.00 94.31 163 TRP A CA 1
ATOM 1299 C C . TRP A 1 163 ? -8.491 -15.722 1.510 1.00 94.31 163 TRP A C 1
ATOM 1301 O O . TRP A 1 163 ? -7.433 -16.332 1.352 1.00 94.31 163 TRP A O 1
ATOM 1311 N N . PHE A 1 164 ? -8.852 -15.272 2.714 1.00 91.94 164 PHE A N 1
ATOM 1312 C CA . PHE A 1 164 ? -8.045 -15.513 3.910 1.00 91.94 164 PHE A CA 1
ATOM 1313 C C . PHE A 1 164 ? -8.239 -16.915 4.497 1.00 91.94 164 PHE A C 1
ATOM 1315 O O . PHE A 1 164 ? -7.386 -17.339 5.265 1.00 91.94 164 PHE A O 1
ATOM 1322 N N . GLU A 1 165 ? -9.292 -17.651 4.126 1.00 90.25 165 GLU A N 1
ATOM 1323 C CA . GLU A 1 165 ? -9.523 -19.032 4.588 1.00 90.25 165 GLU A CA 1
ATOM 1324 C C . GLU A 1 165 ? -8.500 -20.017 3.999 1.00 90.25 165 GLU A C 1
ATOM 1326 O O . GLU A 1 165 ? -8.246 -21.071 4.574 1.00 90.25 165 GLU A O 1
ATOM 1331 N N . HIS A 1 166 ? -7.862 -19.653 2.881 1.00 89.62 166 HIS A N 1
ATOM 1332 C CA . HIS A 1 166 ? -6.836 -20.462 2.217 1.00 89.62 166 HIS A CA 1
ATOM 1333 C C . HIS A 1 166 ? -5.424 -20.284 2.795 1.00 89.62 166 HIS A C 1
ATOM 1335 O O . HIS A 1 166 ? -4.485 -20.935 2.339 1.00 89.62 166 HIS A O 1
ATOM 1341 N N . ILE A 1 167 ? -5.238 -19.388 3.770 1.00 87.19 167 ILE A N 1
ATOM 1342 C CA . ILE A 1 167 ? -3.931 -19.094 4.368 1.00 87.19 167 ILE A CA 1
ATOM 1343 C C . ILE A 1 167 ? -4.034 -18.995 5.891 1.00 87.19 167 ILE A C 1
ATOM 1345 O O . ILE A 1 167 ? -5.097 -18.747 6.444 1.00 87.19 167 ILE A O 1
ATOM 1349 N N . VAL A 1 168 ? -2.899 -19.114 6.583 1.00 82.12 168 VAL A N 1
ATOM 1350 C CA . VAL A 1 168 ? -2.792 -18.759 8.008 1.00 82.12 168 VAL A CA 1
ATOM 1351 C C . VAL A 1 168 ? -2.136 -17.375 8.110 1.00 82.12 168 VAL A C 1
ATOM 1353 O O . VAL A 1 168 ? -0.900 -17.274 8.117 1.00 82.12 168 VAL A O 1
ATOM 1356 N N . PRO A 1 169 ? -2.917 -16.276 8.123 1.00 74.75 169 PRO A N 1
ATOM 1357 C CA . PRO A 1 169 ? -2.362 -14.930 8.117 1.00 74.75 169 PRO A CA 1
ATOM 1358 C C . PRO A 1 169 ? -1.587 -14.666 9.410 1.00 74.75 169 PRO A C 1
ATOM 1360 O O . PRO A 1 169 ? -1.993 -15.057 10.504 1.00 74.75 169 PRO A O 1
ATOM 1363 N N . CYS A 1 170 ? -0.433 -14.007 9.284 1.00 67.94 170 CYS A N 1
ATOM 1364 C CA . CYS A 1 170 ? 0.444 -13.678 10.416 1.00 67.94 170 CYS A CA 1
ATOM 1365 C C . CYS A 1 170 ? 0.888 -14.878 11.285 1.00 67.94 170 CYS A C 1
ATOM 1367 O O . CYS A 1 170 ? 1.484 -14.652 12.339 1.00 67.94 170 CYS A O 1
ATOM 1369 N N . GLY A 1 171 ? 0.677 -16.126 10.838 1.00 64.38 171 GLY A N 1
ATOM 1370 C CA . GLY A 1 171 ? 1.050 -17.345 11.567 1.00 64.38 171 GLY A CA 1
ATOM 1371 C C . GLY A 1 171 ? 0.250 -17.580 12.850 1.00 64.38 171 GLY A C 1
ATOM 1372 O O . GLY A 1 171 ? 0.732 -18.280 13.735 1.00 64.38 171 GLY A O 1
ATOM 1373 N N . ILE A 1 172 ? -0.925 -16.956 12.982 1.00 62.50 172 ILE A N 1
ATOM 1374 C CA . ILE A 1 172 ? -1.787 -17.102 14.157 1.00 62.50 172 ILE A CA 1
ATOM 1375 C C . ILE A 1 172 ? -2.975 -17.975 13.769 1.00 62.50 172 ILE A C 1
ATOM 1377 O O . ILE A 1 172 ? -3.894 -17.523 13.090 1.00 62.50 172 ILE A O 1
ATOM 1381 N N . GLU A 1 173 ? -2.963 -19.223 14.218 1.00 60.53 173 GLU A N 1
ATOM 1382 C CA . GLU A 1 173 ? -4.099 -20.123 14.042 1.00 60.53 173 GLU A CA 1
ATOM 1383 C C . GLU A 1 173 ? -5.287 -19.673 14.910 1.00 60.53 173 GLU A C 1
ATOM 1385 O O . GLU A 1 173 ? -5.124 -19.246 16.055 1.00 60.53 173 GLU A O 1
ATOM 1390 N N . GLY A 1 174 ? -6.499 -19.736 14.353 1.00 56.62 174 GLY A N 1
ATOM 1391 C CA . GLY A 1 174 ? -7.744 -19.496 15.093 1.00 56.62 174 GLY A CA 1
ATOM 1392 C C . GLY A 1 174 ? -8.151 -18.032 15.310 1.00 56.62 174 GLY A C 1
ATOM 1393 O O . GLY A 1 174 ? -9.214 -17.794 15.881 1.00 56.62 174 GLY A O 1
ATOM 1394 N N . LYS A 1 175 ? -7.379 -17.038 14.841 1.00 65.19 175 LYS A N 1
ATOM 1395 C CA . LYS A 1 175 ? -7.840 -15.636 14.799 1.00 65.19 175 LYS A CA 1
ATOM 1396 C C . LYS A 1 175 ? -8.381 -15.294 13.414 1.00 65.19 175 LYS A C 1
ATOM 1398 O O . LYS A 1 175 ? -7.641 -15.295 12.436 1.00 65.19 175 LYS A O 1
ATOM 1403 N N . GLY A 1 176 ? -9.679 -15.003 13.347 1.00 73.12 176 GLY A N 1
ATOM 1404 C CA . GLY A 1 176 ? -10.340 -14.596 12.110 1.00 73.12 176 GLY A CA 1
ATOM 1405 C C . GLY A 1 176 ? -9.919 -13.200 11.646 1.00 73.12 176 GLY A C 1
ATOM 1406 O O . GLY A 1 176 ? -9.539 -12.348 12.449 1.00 73.12 176 GLY A O 1
ATOM 1407 N N . VAL A 1 177 ? -10.022 -12.967 10.339 1.00 88.44 177 VAL A N 1
ATOM 1408 C CA . VAL A 1 177 ? -9.941 -11.630 9.738 1.00 88.44 177 VAL A CA 1
ATOM 1409 C C . VAL A 1 177 ? -11.330 -10.989 9.668 1.00 88.44 177 VAL A C 1
ATOM 1411 O O . VAL A 1 177 ? -12.353 -11.682 9.630 1.00 88.44 177 VAL A O 1
ATOM 1414 N N . THR A 1 178 ? -11.378 -9.661 9.615 1.00 92.44 178 THR A N 1
ATOM 1415 C CA . THR A 1 178 ? -12.616 -8.911 9.370 1.00 92.44 178 THR A CA 1
ATOM 1416 C C . THR A 1 178 ? -12.422 -7.824 8.308 1.00 92.44 178 THR A C 1
ATOM 1418 O O . THR A 1 178 ? -11.319 -7.645 7.782 1.00 92.44 178 THR A O 1
ATOM 14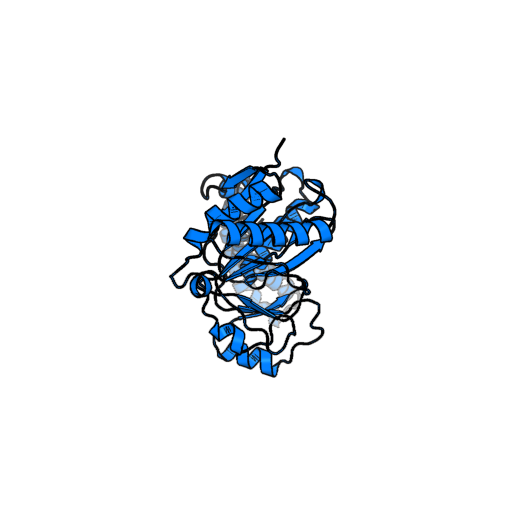21 N N . SER A 1 179 ? -13.494 -7.096 7.999 1.00 95.50 179 SER A N 1
ATOM 1422 C CA . SER A 1 179 ? -13.516 -5.914 7.138 1.00 95.50 179 SER A CA 1
ATOM 1423 C C . SER A 1 179 ? -14.407 -4.823 7.732 1.00 95.50 179 SER A C 1
ATOM 1425 O O . SER A 1 179 ? -15.316 -5.114 8.508 1.00 95.50 179 SER A O 1
ATOM 1427 N N . LEU A 1 180 ? -14.197 -3.568 7.328 1.00 96.81 180 LEU A N 1
ATOM 1428 C CA . LEU A 1 180 ? -15.055 -2.445 7.730 1.00 96.81 180 LEU A CA 1
ATOM 1429 C C . LEU A 1 180 ? -16.528 -2.712 7.398 1.00 96.81 180 LEU A C 1
ATOM 1431 O O . LEU A 1 180 ? -17.407 -2.392 8.193 1.00 96.81 180 LEU A O 1
ATOM 1435 N N . SER A 1 181 ? -16.794 -3.338 6.247 1.00 97.44 181 SER A N 1
ATOM 1436 C CA . SER A 1 181 ? -18.158 -3.670 5.832 1.00 97.44 181 SER A CA 1
ATOM 1437 C C . SER A 1 181 ? -18.825 -4.683 6.763 1.00 97.44 181 SER A C 1
ATOM 1439 O O . SER A 1 181 ? -20.012 -4.566 7.065 1.00 97.44 181 SER A O 1
ATOM 1441 N N . LYS A 1 182 ? -18.058 -5.675 7.232 1.00 95.69 182 LYS A N 1
ATOM 1442 C CA . LYS A 1 182 ? -18.539 -6.691 8.172 1.00 95.69 182 LYS A CA 1
ATOM 1443 C C . LYS A 1 182 ? -18.812 -6.087 9.550 1.00 95.69 182 LYS A C 1
ATOM 1445 O O . LYS A 1 182 ? -19.864 -6.357 10.115 1.00 95.69 182 LYS A O 1
ATOM 1450 N N . GLU A 1 183 ? -17.916 -5.237 10.048 1.00 95.50 183 GLU A N 1
ATOM 1451 C CA . GLU A 1 183 ? -18.061 -4.599 11.366 1.00 95.50 183 GLU A CA 1
ATOM 1452 C C . GLU A 1 183 ? -19.201 -3.577 11.426 1.00 95.50 183 GLU A C 1
ATOM 1454 O O . GLU A 1 183 ? -19.886 -3.465 12.438 1.00 95.50 183 GLU A O 1
ATOM 1459 N N . LEU A 1 184 ? -19.446 -2.846 10.336 1.00 96.19 184 LEU A N 1
ATOM 1460 C CA . LEU A 1 184 ? -20.513 -1.840 10.269 1.00 96.19 184 LEU A CA 1
ATOM 1461 C C . LEU A 1 184 ? -21.833 -2.381 9.715 1.00 96.19 184 LEU A C 1
ATOM 1463 O O . LEU A 1 184 ? -22.795 -1.622 9.595 1.00 96.19 184 LEU A O 1
ATOM 1467 N N . ASN A 1 185 ? -21.879 -3.666 9.353 1.00 96.62 185 ASN A N 1
ATOM 1468 C CA . ASN A 1 185 ? -23.033 -4.325 8.744 1.00 96.62 185 ASN A CA 1
ATOM 1469 C C . ASN A 1 185 ? -23.620 -3.550 7.541 1.00 96.62 185 ASN A C 1
ATOM 1471 O O . ASN A 1 185 ? -24.835 -3.442 7.369 1.00 96.62 185 ASN A O 1
ATOM 1475 N N . ARG A 1 186 ? -22.745 -2.971 6.712 1.00 97.44 186 ARG A N 1
ATOM 1476 C CA . ARG A 1 186 ? -23.095 -2.259 5.472 1.00 97.44 186 ARG A CA 1
ATOM 1477 C C . ARG A 1 186 ? -21.935 -2.307 4.491 1.00 97.44 186 ARG A C 1
ATOM 1479 O O . ARG A 1 186 ? -20.800 -2.510 4.895 1.00 97.44 186 ARG A O 1
ATOM 1486 N N . LEU A 1 187 ? -22.184 -2.046 3.212 1.00 97.50 187 LEU A N 1
ATOM 1487 C CA . LEU A 1 187 ? -21.096 -1.905 2.247 1.00 97.50 187 LEU A CA 1
ATOM 1488 C C . LEU A 1 187 ? -20.260 -0.649 2.560 1.00 97.50 187 LEU A C 1
ATOM 1490 O O . LEU A 1 187 ? -20.805 0.452 2.654 1.00 97.50 187 LEU A O 1
ATOM 1494 N N . VAL A 1 188 ? -18.948 -0.834 2.708 1.00 97.88 188 VAL A N 1
ATOM 1495 C CA . VAL A 1 188 ? -17.936 0.215 2.892 1.00 97.88 188 VAL A CA 1
ATOM 1496 C C . VAL A 1 188 ? -16.882 0.050 1.802 1.00 97.88 188 VAL A C 1
ATOM 1498 O O . VAL A 1 188 ? -16.075 -0.880 1.840 1.00 97.88 188 VAL A O 1
ATOM 1501 N N . THR A 1 189 ? -16.910 0.937 0.813 1.00 97.62 189 THR A N 1
ATOM 1502 C CA . THR A 1 189 ? -16.021 0.874 -0.363 1.00 97.62 189 THR A CA 1
ATOM 1503 C C . THR A 1 189 ? -14.642 1.476 -0.090 1.00 97.62 189 THR A C 1
ATOM 1505 O O . THR A 1 189 ? -14.457 2.214 0.877 1.00 97.62 189 THR A O 1
ATOM 1508 N N . VAL A 1 190 ? -13.663 1.182 -0.948 1.00 97.44 190 VAL A N 1
ATOM 1509 C CA . VAL A 1 190 ? -12.319 1.773 -0.849 1.00 97.44 190 VAL A CA 1
ATOM 1510 C C . VAL A 1 190 ? -12.382 3.291 -1.053 1.00 97.44 190 VAL A C 1
ATOM 1512 O O . VAL A 1 190 ? -11.741 4.042 -0.319 1.00 97.44 190 VAL A O 1
ATOM 1515 N N . GLU A 1 191 ? -13.210 3.751 -1.986 1.00 95.56 191 GLU A N 1
ATOM 1516 C CA . GLU A 1 191 ? -13.417 5.161 -2.321 1.00 95.56 191 GLU A CA 1
ATOM 1517 C C . GLU A 1 191 ? -13.961 5.965 -1.135 1.00 95.56 191 GLU A C 1
ATOM 1519 O O . GLU A 1 191 ? -13.518 7.087 -0.896 1.00 95.56 191 GLU A O 1
ATOM 1524 N N . GLU A 1 192 ? -14.877 5.379 -0.359 1.00 95.69 192 GLU A N 1
ATOM 1525 C CA . GLU A 1 192 ? -15.406 5.979 0.873 1.00 95.69 192 GLU A CA 1
ATOM 1526 C C . GLU A 1 192 ? -14.317 6.133 1.948 1.00 95.69 192 GLU A C 1
ATOM 1528 O O . GLU A 1 192 ? -14.304 7.097 2.715 1.00 95.69 192 GLU A O 1
ATOM 1533 N N . VAL A 1 193 ? -13.384 5.181 2.004 1.00 97.75 193 VAL A N 1
ATOM 1534 C CA . VAL A 1 193 ? -12.390 5.068 3.077 1.00 97.75 193 VAL A CA 1
ATOM 1535 C C . VAL A 1 193 ? -11.158 5.934 2.822 1.00 97.75 193 VAL A C 1
ATOM 1537 O O . VAL A 1 193 ? -10.576 6.446 3.780 1.00 97.75 193 VAL A O 1
ATOM 1540 N N . ILE A 1 194 ? -10.765 6.146 1.561 1.00 97.31 194 ILE A N 1
ATOM 1541 C CA . ILE A 1 194 ? -9.600 6.969 1.193 1.00 97.31 194 ILE A CA 1
ATOM 1542 C C . ILE A 1 194 ? -9.591 8.350 1.878 1.00 97.31 194 ILE A C 1
ATOM 1544 O O . ILE A 1 194 ? -8.587 8.649 2.526 1.00 97.31 194 ILE A O 1
ATOM 1548 N N . PRO A 1 195 ? -10.637 9.199 1.807 1.00 97.19 195 PRO A N 1
ATOM 1549 C CA . PRO A 1 195 ? -10.592 10.517 2.448 1.00 97.19 195 PRO A CA 1
ATOM 1550 C C . PRO A 1 195 ? -10.422 10.417 3.972 1.00 97.19 195 PRO A C 1
ATOM 1552 O O . PRO A 1 195 ? -9.583 11.107 4.549 1.00 97.19 195 PRO A O 1
ATOM 1555 N N . LEU A 1 196 ? -11.120 9.480 4.624 1.00 97.81 196 LEU A N 1
ATOM 1556 C CA . LEU A 1 196 ? -11.000 9.250 6.069 1.00 97.81 196 LEU A CA 1
ATOM 1557 C C . LEU A 1 196 ? -9.595 8.781 6.464 1.00 97.81 196 LEU A C 1
ATOM 1559 O O . LEU A 1 196 ? -9.079 9.171 7.520 1.00 97.81 196 LEU A O 1
ATOM 1563 N N . PHE A 1 197 ? -8.969 7.961 5.618 1.00 98.31 197 PHE A N 1
ATOM 1564 C CA . PHE A 1 197 ? -7.588 7.527 5.776 1.00 98.31 197 PHE A CA 1
ATOM 1565 C C . PHE A 1 197 ? -6.616 8.691 5.648 1.00 98.31 197 PHE A C 1
ATOM 1567 O O . PHE A 1 197 ? -5.786 8.869 6.537 1.00 98.31 197 PHE A O 1
ATOM 1574 N N . LEU A 1 198 ? -6.730 9.500 4.594 1.00 98.19 198 LEU A N 1
ATOM 1575 C CA . LEU A 1 198 ? -5.828 10.627 4.353 1.00 98.19 198 LEU A CA 1
ATOM 1576 C C . LEU A 1 198 ? -5.913 11.672 5.465 1.00 98.19 198 LEU A C 1
ATOM 1578 O O . LEU A 1 198 ? -4.877 12.132 5.941 1.00 98.19 198 LEU A O 1
ATOM 1582 N N . ASP A 1 199 ? -7.116 11.975 5.950 1.00 97.88 199 ASP A N 1
ATOM 1583 C CA . ASP A 1 199 ? -7.301 12.888 7.078 1.00 97.88 199 ASP A CA 1
ATOM 1584 C C . ASP A 1 199 ? -6.680 12.325 8.356 1.00 97.88 199 ASP A C 1
ATOM 1586 O O . ASP A 1 199 ? -5.964 13.017 9.076 1.00 97.88 199 ASP A O 1
ATOM 1590 N N . SER A 1 200 ? -6.906 11.038 8.633 1.00 98.12 200 SER A N 1
ATOM 1591 C CA . SER A 1 200 ? -6.312 10.377 9.799 1.00 98.12 200 SER A CA 1
ATOM 1592 C C . SER A 1 200 ? -4.786 10.330 9.707 1.00 98.12 200 SER A C 1
ATOM 1594 O O . SER A 1 200 ? -4.106 10.556 10.707 1.00 98.12 200 SER A O 1
ATOM 1596 N N . PHE A 1 201 ? -4.243 10.086 8.513 1.00 98.19 201 PHE A N 1
ATOM 1597 C CA . PHE A 1 201 ? -2.807 10.067 8.254 1.00 98.19 201 PHE A CA 1
ATOM 1598 C C . PHE A 1 201 ? -2.206 11.460 8.451 1.00 98.19 201 PHE A C 1
ATOM 1600 O O . PHE A 1 201 ? -1.220 11.600 9.171 1.00 98.19 201 PHE A O 1
ATOM 1607 N N . SER A 1 202 ? -2.830 12.488 7.869 1.00 97.81 202 SER A N 1
ATOM 1608 C CA . SER A 1 202 ? -2.432 13.894 7.987 1.00 97.81 202 SER A CA 1
ATOM 1609 C C . SER A 1 202 ? -2.326 14.339 9.441 1.00 97.81 202 SER A C 1
ATOM 1611 O O . SER A 1 202 ? -1.317 14.922 9.840 1.00 97.81 202 SER A O 1
ATOM 1613 N N . GLU A 1 203 ? -3.324 13.999 10.256 1.00 96.88 203 GLU A N 1
ATOM 1614 C CA . GLU A 1 203 ? -3.357 14.345 11.677 1.00 96.88 203 GLU A CA 1
ATOM 1615 C C . GLU A 1 203 ? -2.272 13.597 12.467 1.00 96.88 203 GLU A C 1
ATOM 1617 O O . GLU A 1 203 ? -1.532 14.210 13.238 1.00 96.88 203 GLU A O 1
ATOM 1622 N N . ILE A 1 204 ? -2.128 12.282 12.258 1.00 97.56 204 ILE A N 1
ATOM 1623 C CA . ILE A 1 204 ? -1.172 11.454 13.010 1.00 97.56 204 ILE A CA 1
ATOM 1624 C C . ILE A 1 204 ? 0.280 11.756 12.629 1.00 97.56 204 ILE A C 1
ATOM 1626 O O . ILE A 1 204 ? 1.133 11.856 13.511 1.00 97.56 204 ILE A O 1
ATOM 1630 N N . PHE A 1 205 ? 0.576 11.927 11.342 1.00 96.62 205 PHE A N 1
ATOM 1631 C CA . PHE A 1 205 ? 1.912 12.285 10.858 1.00 96.62 205 PHE A CA 1
ATOM 1632 C C . PHE A 1 205 ? 2.185 13.791 10.912 1.00 96.62 205 PHE A C 1
ATOM 1634 O O . PHE A 1 205 ? 3.312 14.210 10.647 1.00 96.62 205 PHE A O 1
ATOM 1641 N N . SER A 1 206 ? 1.184 14.601 11.280 1.00 96.25 206 SER A N 1
ATOM 1642 C CA . SER A 1 206 ? 1.266 16.064 11.309 1.00 96.25 206 SER A CA 1
ATOM 1643 C C . SER A 1 206 ? 1.796 16.630 9.986 1.00 96.25 206 SER A C 1
ATOM 1645 O O . SER A 1 206 ? 2.740 17.426 9.957 1.00 96.25 206 SER A O 1
ATOM 1647 N N . CYS A 1 207 ? 1.188 16.217 8.875 1.00 96.00 207 CYS A N 1
ATOM 1648 C CA . CYS A 1 207 ? 1.595 16.582 7.520 1.00 96.00 207 CYS A CA 1
ATOM 1649 C C . CYS A 1 207 ? 0.414 17.077 6.686 1.00 96.00 207 CYS A C 1
ATOM 1651 O O . CYS A 1 207 ? -0.720 16.663 6.902 1.00 96.00 207 CYS A O 1
ATOM 1653 N N . ASN A 1 208 ? 0.689 17.908 5.687 1.00 96.06 208 ASN A N 1
ATOM 1654 C CA . ASN A 1 208 ? -0.295 18.266 4.671 1.00 96.06 208 ASN A CA 1
ATOM 1655 C C . ASN A 1 208 ? -0.202 17.270 3.519 1.00 96.06 208 ASN A C 1
ATOM 1657 O O . ASN A 1 208 ? 0.877 16.741 3.247 1.00 96.06 208 ASN A O 1
ATOM 1661 N N . TYR A 1 209 ? -1.302 17.054 2.805 1.00 95.31 209 TYR A N 1
ATOM 1662 C CA . TYR A 1 209 ? -1.281 16.263 1.584 1.00 95.31 209 TYR A CA 1
ATOM 1663 C C . TYR A 1 209 ? -1.847 17.029 0.392 1.00 95.31 209 TYR A C 1
ATOM 1665 O O . TYR A 1 209 ? -2.669 17.929 0.538 1.00 95.31 209 TYR A O 1
ATOM 1673 N N . SER A 1 210 ? -1.383 16.669 -0.801 1.00 94.25 210 SER A N 1
ATOM 1674 C CA . SER A 1 210 ? -1.940 17.146 -2.069 1.00 94.25 210 SER A CA 1
ATOM 1675 C C . SER A 1 210 ? -2.014 15.985 -3.047 1.00 94.25 210 SER A C 1
ATOM 1677 O O . SER A 1 210 ? -1.058 15.212 -3.138 1.00 94.25 210 SER A O 1
ATOM 1679 N N . PHE A 1 211 ? -3.110 15.880 -3.790 1.00 90.62 211 PHE A N 1
ATOM 1680 C CA . PHE A 1 211 ? -3.239 14.875 -4.837 1.00 90.62 211 PHE A CA 1
ATOM 1681 C C . PHE A 1 211 ? -2.289 15.167 -5.997 1.00 90.62 211 PHE A C 1
ATOM 1683 O O . PHE A 1 211 ? -2.121 16.322 -6.390 1.00 90.62 211 PHE A O 1
ATOM 1690 N N . LEU A 1 212 ? -1.679 14.114 -6.538 1.00 84.00 212 LEU A N 1
ATOM 1691 C CA . LEU A 1 212 ? -1.012 14.177 -7.830 1.00 84.00 212 LEU A CA 1
ATOM 1692 C C . LEU A 1 212 ? -2.095 14.252 -8.901 1.00 84.00 212 LEU A C 1
ATOM 1694 O O . LEU A 1 212 ? -2.851 13.301 -9.117 1.00 84.00 212 LEU A O 1
ATOM 1698 N N . ASN A 1 213 ? -2.198 15.402 -9.558 1.00 61.44 213 ASN A N 1
ATOM 1699 C CA . ASN A 1 213 ? -3.135 15.567 -10.656 1.00 61.44 213 ASN A CA 1
ATOM 1700 C C . ASN A 1 213 ? -2.514 14.925 -11.902 1.00 61.44 213 ASN A C 1
ATOM 1702 O O . ASN A 1 213 ? -1.529 15.423 -12.443 1.00 61.44 213 ASN A O 1
ATOM 1706 N N . ASN A 1 214 ? -3.123 13.832 -12.375 1.00 53.94 214 ASN A N 1
ATOM 1707 C CA . ASN A 1 214 ? -2.675 12.976 -13.490 1.00 53.94 214 ASN A CA 1
ATOM 1708 C C . ASN A 1 214 ? -2.319 13.696 -14.816 1.00 53.94 214 ASN A C 1
ATOM 1710 O O . ASN A 1 214 ? -1.843 13.045 -15.740 1.00 53.94 214 ASN A O 1
ATOM 1714 N N . LYS A 1 215 ? -2.538 15.011 -14.956 1.00 42.41 215 LYS A N 1
ATOM 1715 C CA . LYS A 1 215 ? -2.166 15.787 -16.154 1.00 42.41 215 LYS A CA 1
ATOM 1716 C C . LYS A 1 215 ? -0.936 16.683 -15.990 1.00 42.41 215 LYS A C 1
ATOM 1718 O O . LYS A 1 215 ? -0.263 16.919 -16.989 1.00 42.41 215 LYS A O 1
ATOM 1723 N N . SER A 1 216 ? -0.638 17.195 -14.796 1.00 41.38 216 SER A N 1
ATOM 1724 C CA . SER A 1 216 ? 0.495 18.112 -14.590 1.00 41.38 216 SER A CA 1
ATOM 1725 C C . SER A 1 216 ? 1.755 17.376 -14.144 1.00 41.38 216 SER A C 1
ATOM 1727 O O . SER A 1 216 ? 2.817 17.614 -14.710 1.00 41.38 216 SER A O 1
ATOM 1729 N N . ASP A 1 217 ? 1.616 16.413 -13.230 1.00 42.81 217 ASP A N 1
ATOM 1730 C CA . ASP A 1 217 ? 2.762 15.899 -12.465 1.00 42.81 217 ASP A CA 1
ATOM 1731 C C . ASP A 1 217 ? 3.401 14.666 -13.134 1.00 42.81 217 ASP A C 1
ATOM 1733 O O . ASP A 1 217 ? 4.620 14.526 -13.162 1.00 42.81 217 ASP A O 1
ATOM 1737 N N . VAL A 1 218 ? 2.602 13.832 -13.817 1.00 42.97 218 VAL A N 1
ATOM 1738 C CA . VAL A 1 218 ? 3.119 12.776 -14.722 1.00 42.97 218 VAL A CA 1
ATOM 1739 C C . VAL A 1 218 ? 3.886 13.404 -15.894 1.00 42.97 218 VAL A C 1
ATOM 1741 O O . VAL A 1 218 ? 4.886 12.875 -16.370 1.00 42.97 218 VAL A O 1
ATOM 1744 N N . CYS A 1 219 ? 3.450 14.590 -16.324 1.00 38.25 219 CYS A N 1
ATOM 1745 C CA . CYS A 1 219 ? 4.118 15.382 -17.347 1.00 38.25 219 CYS A CA 1
ATOM 1746 C C . CYS A 1 219 ? 5.421 16.026 -16.849 1.00 38.25 219 CYS A C 1
ATOM 1748 O O . CYS A 1 219 ? 6.217 16.444 -17.680 1.00 38.25 219 CYS A O 1
ATOM 1750 N N . GLU A 1 220 ? 5.653 16.134 -15.541 1.00 38.09 220 GLU A N 1
ATOM 1751 C CA . GLU A 1 220 ? 6.898 16.685 -14.989 1.00 38.09 220 GLU A CA 1
ATOM 1752 C C . GLU A 1 220 ? 7.974 15.608 -14.794 1.00 38.09 220 GLU A C 1
ATOM 1754 O O . GLU A 1 220 ? 9.158 15.908 -14.891 1.00 38.09 220 GLU A O 1
ATOM 1759 N N . MET A 1 221 ? 7.579 14.336 -14.661 1.00 39.78 221 MET A N 1
ATOM 1760 C CA . MET A 1 221 ? 8.509 13.195 -14.678 1.00 39.78 221 MET A CA 1
ATOM 1761 C C . MET A 1 221 ? 8.833 12.687 -16.098 1.00 39.78 221 MET A C 1
ATOM 1763 O O . MET A 1 221 ? 9.833 12.005 -16.293 1.00 39.78 221 MET A O 1
ATOM 1767 N N . ALA A 1 222 ? 8.042 13.071 -17.109 1.00 43.06 222 ALA A N 1
ATOM 1768 C CA . ALA A 1 222 ? 8.191 12.638 -18.504 1.00 43.06 222 ALA A CA 1
ATOM 1769 C C . ALA A 1 222 ? 8.607 13.758 -19.484 1.00 43.06 222 ALA A C 1
ATOM 1771 O O . ALA A 1 222 ? 8.238 13.730 -20.660 1.00 43.06 222 ALA A O 1
ATOM 1772 N N . LYS A 1 223 ? 9.356 14.778 -19.043 1.00 44.81 223 LYS A N 1
ATOM 1773 C CA . LYS A 1 223 ? 9.789 15.874 -19.930 1.00 44.81 223 LYS A CA 1
ATOM 1774 C C . LYS A 1 223 ? 11.295 16.078 -19.934 1.00 44.81 223 LYS A C 1
ATOM 1776 O O . LYS A 1 223 ? 11.823 17.004 -19.333 1.00 44.81 223 LYS A O 1
ATOM 1781 N N . ASN A 1 224 ? 11.958 15.320 -20.800 1.00 53.75 224 ASN A N 1
ATOM 1782 C CA . ASN A 1 224 ? 12.951 15.948 -21.661 1.00 53.75 224 ASN A CA 1
ATOM 1783 C C . ASN A 1 224 ? 12.511 15.775 -23.126 1.00 53.75 224 ASN A C 1
ATOM 1785 O O . ASN A 1 224 ? 12.881 14.781 -23.754 1.00 53.75 224 ASN A O 1
ATOM 1789 N N . PRO A 1 225 ? 11.692 16.692 -23.684 1.00 58.19 225 PRO A N 1
ATOM 1790 C CA . PRO A 1 225 ? 11.192 16.581 -25.057 1.00 58.19 225 PRO A CA 1
ATOM 1791 C C . PRO A 1 225 ? 12.323 16.484 -26.090 1.00 58.19 225 PRO A C 1
ATOM 1793 O O . PRO A 1 225 ? 12.124 15.885 -27.144 1.00 58.19 225 PRO A O 1
ATOM 1796 N N . LEU A 1 226 ? 13.532 16.971 -25.771 1.00 64.56 226 LEU A N 1
ATOM 1797 C CA . LEU A 1 226 ? 14.710 16.742 -26.606 1.00 64.56 226 LEU A CA 1
ATOM 1798 C C . LEU A 1 226 ? 15.047 15.255 -26.754 1.00 64.56 226 LEU A C 1
ATOM 1800 O O . LEU A 1 226 ? 15.406 14.843 -27.848 1.00 64.56 226 LEU A O 1
ATOM 1804 N N . CYS A 1 227 ? 14.921 14.435 -25.708 1.00 61.41 227 CYS A N 1
ATOM 1805 C CA . CYS A 1 227 ? 15.309 13.025 -25.776 1.00 61.41 227 CYS A CA 1
ATOM 1806 C C . CYS A 1 227 ? 14.371 12.222 -26.691 1.00 61.41 227 CYS A C 1
ATOM 1808 O O . CYS A 1 227 ? 14.838 11.464 -27.540 1.00 61.41 227 CYS A O 1
ATOM 1810 N N . CYS A 1 228 ? 13.057 12.458 -26.600 1.00 62.75 228 CYS A N 1
ATOM 1811 C CA . CYS A 1 228 ? 12.081 11.837 -27.500 1.00 62.75 228 CYS A CA 1
ATOM 1812 C C . CYS A 1 228 ? 12.276 12.292 -28.949 1.00 62.75 228 CYS A C 1
ATOM 1814 O O . CYS A 1 228 ? 12.228 11.466 -29.854 1.00 62.75 228 CYS A O 1
ATOM 1816 N N . ILE A 1 229 ? 12.558 13.580 -29.179 1.00 76.31 229 ILE A N 1
ATOM 1817 C CA . ILE A 1 229 ? 12.851 14.102 -30.521 1.00 76.31 229 ILE A CA 1
ATOM 1818 C C . ILE A 1 229 ? 14.142 13.482 -31.075 1.00 76.31 229 ILE A C 1
ATOM 1820 O O . ILE A 1 229 ? 14.158 13.047 -32.223 1.00 76.31 229 ILE A O 1
ATOM 1824 N N . ILE A 1 230 ? 15.202 13.370 -30.268 1.00 79.06 230 ILE A N 1
ATOM 1825 C CA . ILE A 1 230 ? 16.473 12.743 -30.666 1.00 79.06 230 ILE A CA 1
ATOM 1826 C C . ILE A 1 230 ? 16.254 11.277 -31.051 1.00 79.06 230 ILE A C 1
ATOM 1828 O O . ILE A 1 230 ? 16.714 10.856 -32.112 1.00 79.06 230 ILE A O 1
ATOM 1832 N N . TRP A 1 231 ? 15.524 10.504 -30.242 1.00 78.25 231 TRP A N 1
ATOM 1833 C CA . TRP A 1 231 ? 15.252 9.097 -30.551 1.00 78.25 231 TRP A CA 1
ATOM 1834 C C . TRP A 1 231 ? 14.259 8.911 -31.696 1.00 78.25 231 TRP A C 1
ATOM 1836 O O . TRP A 1 231 ? 14.386 7.942 -32.437 1.00 78.25 231 TRP A O 1
ATOM 1846 N N . PHE A 1 232 ? 13.327 9.842 -31.907 1.00 81.25 232 PHE A N 1
ATOM 1847 C CA . PHE A 1 232 ? 12.443 9.848 -33.074 1.00 81.25 232 PHE A CA 1
ATOM 1848 C C . PHE A 1 232 ? 13.221 10.107 -34.370 1.00 81.25 232 PHE A C 1
ATOM 1850 O O . PHE A 1 232 ? 13.056 9.383 -35.352 1.00 81.25 232 PHE A O 1
ATOM 1857 N N . ILE A 1 233 ? 14.137 11.079 -34.351 1.00 85.62 233 ILE A N 1
ATOM 1858 C CA . ILE A 1 233 ? 15.055 11.344 -35.464 1.00 85.62 233 ILE A CA 1
ATOM 1859 C C . ILE A 1 233 ? 15.959 10.124 -35.702 1.00 85.62 233 ILE A C 1
ATOM 1861 O O . ILE A 1 233 ? 16.070 9.655 -36.834 1.00 85.62 233 ILE A O 1
ATOM 1865 N N . ALA A 1 234 ? 16.553 9.555 -34.648 1.00 84.44 234 ALA A N 1
ATOM 1866 C CA . ALA A 1 234 ? 17.393 8.361 -34.748 1.00 84.44 234 ALA A CA 1
ATOM 1867 C C . ALA A 1 234 ? 16.622 7.146 -35.293 1.00 84.44 234 ALA A C 1
ATOM 1869 O O . ALA A 1 234 ? 17.146 6.413 -36.128 1.00 84.44 234 ALA A O 1
ATOM 1870 N N . PHE A 1 235 ? 15.365 6.962 -34.879 1.00 86.62 235 PHE A N 1
ATOM 1871 C CA . PHE A 1 235 ? 14.480 5.922 -35.397 1.00 86.62 235 PHE A CA 1
ATOM 1872 C C . PHE A 1 235 ? 14.231 6.102 -36.896 1.00 86.62 235 PHE A C 1
ATOM 1874 O O . PHE A 1 235 ? 14.404 5.150 -37.652 1.00 86.62 235 PHE A O 1
ATOM 1881 N N . TYR A 1 236 ? 13.937 7.319 -37.357 1.00 88.56 236 TYR A N 1
ATOM 1882 C CA . TYR A 1 236 ? 13.750 7.589 -38.783 1.00 88.56 236 TYR A CA 1
ATOM 1883 C C . TYR A 1 236 ? 15.006 7.264 -39.613 1.00 88.56 236 TYR A C 1
ATOM 1885 O O . TYR A 1 236 ? 14.925 6.544 -40.609 1.00 88.56 236 TYR A O 1
ATOM 1893 N N . PHE A 1 237 ? 16.188 7.710 -39.173 1.00 89.81 237 PHE A N 1
ATOM 1894 C CA . PHE A 1 237 ? 17.447 7.418 -39.874 1.00 89.81 237 PHE A CA 1
ATOM 1895 C C . PHE A 1 237 ? 17.861 5.942 -39.794 1.00 89.81 237 PHE A C 1
ATOM 1897 O O . PHE A 1 237 ? 18.500 5.433 -40.719 1.00 89.81 237 PHE A O 1
ATOM 1904 N N . SER A 1 238 ? 17.462 5.223 -38.741 1.00 89.25 238 SER A N 1
ATOM 1905 C CA . SER A 1 238 ? 17.765 3.797 -38.600 1.00 89.25 238 SER A CA 1
ATOM 1906 C C . SER A 1 238 ? 17.145 2.934 -39.703 1.00 89.25 238 SER A C 1
ATOM 1908 O O . SER A 1 238 ? 17.744 1.928 -40.068 1.00 89.25 238 SER A O 1
ATOM 1910 N N . PHE A 1 239 ? 16.013 3.336 -40.299 1.00 89.25 239 PHE A N 1
ATOM 1911 C CA . PHE A 1 239 ? 15.416 2.614 -41.432 1.00 89.25 239 PHE A CA 1
ATOM 1912 C C . PHE A 1 239 ? 16.282 2.673 -42.690 1.00 89.25 239 PHE A C 1
ATOM 1914 O O . PHE A 1 239 ? 16.380 1.684 -43.412 1.00 89.25 239 PHE A O 1
ATOM 1921 N N . ILE A 1 240 ? 16.947 3.805 -42.937 1.00 92.38 240 ILE A N 1
ATOM 1922 C CA . ILE A 1 240 ? 17.853 3.970 -44.082 1.00 92.38 240 ILE A CA 1
ATOM 1923 C C . ILE A 1 240 ? 19.063 3.045 -43.916 1.00 92.38 240 ILE A C 1
ATOM 1925 O O . ILE A 1 240 ? 19.440 2.331 -44.845 1.00 92.38 240 ILE A O 1
ATOM 1929 N N . ILE A 1 241 ? 19.629 3.014 -42.706 1.00 90.12 241 ILE A N 1
ATOM 1930 C CA . ILE A 1 241 ? 20.747 2.129 -42.358 1.00 90.12 241 ILE A CA 1
ATOM 1931 C C . ILE A 1 241 ? 20.313 0.664 -42.463 1.00 90.12 241 ILE A C 1
ATOM 1933 O O . ILE A 1 241 ? 21.003 -0.125 -43.098 1.00 90.12 241 ILE A O 1
ATOM 1937 N N . ALA A 1 242 ? 19.152 0.303 -41.913 1.00 91.25 242 ALA A N 1
ATOM 1938 C CA . ALA A 1 242 ? 18.633 -1.059 -41.964 1.00 91.25 242 ALA A CA 1
ATOM 1939 C C . ALA A 1 242 ? 18.399 -1.536 -43.402 1.00 91.25 242 ALA A C 1
ATOM 1941 O O . ALA A 1 242 ? 18.736 -2.672 -43.722 1.00 91.25 242 ALA A O 1
ATOM 1942 N N . PHE A 1 243 ? 17.888 -0.671 -44.284 1.00 92.75 243 PHE A N 1
ATOM 1943 C CA . PHE A 1 243 ? 17.688 -1.000 -45.696 1.00 92.75 243 PHE A CA 1
ATOM 1944 C C . PHE A 1 243 ? 19.018 -1.234 -46.424 1.00 92.75 243 PHE A C 1
ATOM 1946 O O . PHE A 1 243 ? 19.172 -2.228 -47.134 1.00 92.75 243 PHE A O 1
ATOM 1953 N N . PHE A 1 244 ? 20.009 -0.366 -46.195 1.00 94.06 244 PHE A N 1
ATOM 1954 C CA . PHE A 1 244 ? 21.358 -0.541 -46.738 1.00 94.06 244 PHE A CA 1
ATOM 1955 C C . PHE A 1 244 ? 22.013 -1.828 -46.219 1.00 94.06 244 PHE A C 1
ATOM 1957 O O . PHE A 1 244 ? 22.571 -2.604 -46.996 1.00 94.06 244 PHE A O 1
ATOM 1964 N N . CYS A 1 245 ? 21.905 -2.096 -44.917 1.00 92.75 245 CYS A N 1
ATOM 1965 C CA . CYS A 1 245 ? 22.445 -3.305 -44.311 1.00 92.75 245 CYS A CA 1
ATOM 1966 C C . CYS A 1 245 ? 21.749 -4.570 -44.825 1.00 92.75 245 CYS A C 1
ATOM 1968 O O . CYS A 1 245 ? 22.433 -5.546 -45.116 1.00 92.75 245 CYS A O 1
ATOM 1970 N N . ALA A 1 246 ? 20.423 -4.552 -44.994 1.00 92.12 246 ALA A N 1
ATOM 1971 C CA . ALA A 1 246 ? 19.657 -5.673 -45.539 1.00 92.12 246 ALA A CA 1
ATOM 1972 C C . ALA A 1 246 ? 20.063 -6.003 -46.979 1.00 92.12 246 ALA A C 1
ATOM 1974 O O . ALA A 1 246 ? 20.259 -7.173 -47.304 1.00 92.12 246 ALA A O 1
ATOM 1975 N N . PHE A 1 247 ? 20.252 -4.983 -47.821 1.00 94.62 247 PHE A N 1
ATOM 1976 C CA . PHE A 1 247 ? 20.707 -5.159 -49.199 1.00 94.62 247 PHE A CA 1
ATOM 1977 C C . PHE A 1 247 ? 22.048 -5.906 -49.267 1.00 94.62 247 PHE A C 1
ATOM 1979 O O . PHE A 1 247 ? 22.157 -6.931 -49.939 1.00 94.62 247 PHE A O 1
ATOM 1986 N N . TRP A 1 248 ? 23.054 -5.445 -48.517 1.00 92.81 248 TRP A N 1
ATOM 1987 C CA . TRP A 1 248 ? 24.368 -6.094 -48.496 1.00 92.81 248 TRP A CA 1
ATOM 1988 C C . TRP A 1 248 ? 24.364 -7.437 -47.775 1.00 92.81 248 TRP A C 1
ATOM 1990 O O . TRP A 1 248 ? 25.086 -8.341 -48.185 1.00 92.81 248 TRP A O 1
ATOM 2000 N N . TYR A 1 249 ? 23.534 -7.598 -46.744 1.00 92.56 249 TYR A N 1
ATOM 2001 C CA . TYR A 1 249 ? 23.382 -8.871 -46.047 1.00 92.56 249 TYR A CA 1
ATOM 2002 C C . TYR A 1 249 ? 22.891 -9.953 -47.009 1.00 92.56 249 TYR A C 1
ATOM 2004 O O . TYR A 1 249 ? 23.511 -11.005 -47.095 1.00 92.56 249 TYR A O 1
ATOM 2012 N N . ILE A 1 250 ? 21.852 -9.675 -47.804 1.00 91.81 250 ILE A N 1
ATOM 2013 C CA . ILE A 1 250 ? 21.310 -10.627 -48.789 1.00 91.81 250 ILE A CA 1
ATOM 2014 C C . ILE A 1 250 ? 22.367 -11.020 -49.833 1.00 91.81 250 ILE A C 1
ATOM 2016 O O . ILE A 1 250 ? 22.443 -12.187 -50.213 1.00 91.81 250 ILE A O 1
ATOM 2020 N N . ILE A 1 251 ? 23.199 -10.072 -50.272 1.00 91.12 251 ILE A N 1
ATOM 2021 C CA . ILE A 1 251 ? 24.258 -10.325 -51.261 1.00 91.12 251 ILE A CA 1
ATOM 2022 C C . ILE A 1 251 ? 25.404 -11.149 -50.664 1.00 91.12 251 ILE A C 1
ATOM 2024 O O . ILE A 1 251 ? 25.909 -12.054 -51.323 1.00 91.12 251 ILE A O 1
ATOM 2028 N N . LEU A 1 252 ? 25.834 -10.841 -49.439 1.00 89.00 252 LEU A N 1
ATOM 2029 C CA . LEU A 1 252 ? 27.029 -11.431 -48.827 1.00 89.00 252 LEU A CA 1
ATOM 2030 C C . LEU A 1 252 ? 26.750 -12.738 -48.077 1.00 89.00 252 LEU A C 1
ATOM 2032 O O . LEU A 1 252 ? 27.652 -13.563 -47.943 1.00 89.00 252 LEU A O 1
ATOM 2036 N N . TYR A 1 253 ? 25.515 -12.959 -47.621 1.00 89.19 253 TYR A N 1
ATOM 2037 C CA . TYR A 1 253 ? 25.143 -14.123 -46.818 1.00 89.19 253 TYR A CA 1
ATOM 2038 C C . TYR A 1 253 ? 25.463 -15.474 -47.480 1.00 89.19 253 TYR A C 1
ATOM 2040 O O . TYR A 1 253 ? 26.069 -16.311 -46.809 1.00 89.19 253 TYR A O 1
ATOM 2048 N N . PRO A 1 254 ? 25.192 -15.707 -48.782 1.00 91.69 254 PRO A N 1
ATOM 2049 C CA . PRO A 1 254 ? 25.553 -16.969 -49.436 1.00 91.69 254 PRO A CA 1
ATOM 2050 C C . PRO A 1 254 ? 27.061 -17.266 -49.420 1.00 91.69 254 PRO A C 1
ATOM 2052 O O . PRO A 1 254 ? 27.463 -18.428 -49.413 1.00 91.69 254 PRO A O 1
ATOM 2055 N N . PHE A 1 255 ? 27.905 -16.230 -49.377 1.00 88.56 255 PHE A N 1
ATOM 2056 C CA . PHE A 1 255 ? 29.364 -16.369 -49.394 1.00 88.56 255 PHE A CA 1
ATOM 2057 C C . PHE A 1 255 ? 29.959 -16.724 -48.027 1.00 88.56 255 PHE A C 1
ATOM 2059 O O . PHE A 1 255 ? 31.112 -17.149 -47.965 1.00 88.56 255 PHE A O 1
ATOM 2066 N N . THR A 1 256 ? 29.187 -16.624 -46.941 1.00 86.31 256 THR A N 1
ATOM 2067 C CA . THR A 1 256 ? 29.632 -17.000 -45.584 1.00 86.31 256 THR A CA 1
ATOM 2068 C C . THR A 1 256 ? 29.995 -18.482 -45.465 1.00 86.31 256 THR A C 1
ATOM 2070 O O . THR A 1 256 ? 30.851 -18.843 -44.665 1.00 86.31 256 THR A O 1
ATOM 2073 N N . VAL A 1 257 ? 29.411 -19.333 -46.317 1.00 84.00 257 VAL A N 1
ATOM 2074 C CA . VAL A 1 257 ? 29.710 -20.772 -46.395 1.00 84.00 257 VAL A CA 1
ATOM 2075 C C . VAL A 1 257 ? 31.122 -21.033 -46.933 1.00 84.00 257 VAL A C 1
ATOM 2077 O O . VAL A 1 257 ? 31.729 -22.054 -46.618 1.00 84.00 257 VAL A O 1
ATOM 2080 N N . CYS A 1 258 ? 31.659 -20.114 -47.741 1.00 85.25 258 CYS A N 1
ATOM 2081 C CA . CYS A 1 258 ? 32.926 -20.297 -48.450 1.00 85.25 258 CYS A CA 1
ATOM 2082 C C . CYS A 1 258 ? 34.044 -19.366 -47.960 1.00 85.25 258 CYS A C 1
ATOM 2084 O O . CYS A 1 258 ? 35.217 -19.684 -48.136 1.00 85.25 258 CYS A O 1
ATOM 2086 N N . ILE A 1 259 ? 33.702 -18.217 -47.371 1.00 86.81 259 ILE A N 1
ATOM 2087 C CA . ILE A 1 259 ? 34.650 -17.178 -46.964 1.00 86.81 259 ILE A CA 1
ATOM 2088 C C . ILE A 1 259 ? 34.366 -16.808 -45.509 1.00 86.81 259 ILE A C 1
ATOM 2090 O O . ILE A 1 259 ? 33.400 -16.108 -45.211 1.00 86.81 259 ILE A O 1
ATOM 2094 N N . SER A 1 260 ? 35.245 -17.236 -44.599 1.00 79.62 260 SER A N 1
ATOM 2095 C CA . SER A 1 260 ? 35.096 -16.983 -43.159 1.00 79.62 260 SER A CA 1
ATOM 2096 C C . SER A 1 260 ? 35.063 -15.493 -42.817 1.00 79.62 260 SER A C 1
ATOM 2098 O O . SER A 1 260 ? 34.298 -15.088 -41.954 1.00 79.62 260 SER A O 1
ATOM 2100 N N . ALA A 1 261 ? 35.806 -14.653 -43.543 1.00 82.00 261 ALA A N 1
ATOM 2101 C CA . ALA A 1 261 ? 35.771 -13.204 -43.348 1.00 82.00 261 ALA A CA 1
ATOM 2102 C C . ALA A 1 261 ? 34.372 -12.605 -43.591 1.00 82.00 261 ALA A C 1
ATOM 2104 O O . ALA A 1 261 ? 34.019 -11.618 -42.955 1.00 82.00 261 ALA A O 1
ATOM 2105 N N . CYS A 1 262 ? 33.550 -13.196 -44.470 1.00 80.12 262 CYS A N 1
ATOM 2106 C CA . CYS A 1 262 ? 32.197 -12.704 -44.745 1.00 80.12 262 CYS A CA 1
ATOM 2107 C C . CYS A 1 262 ? 31.242 -12.891 -43.558 1.00 80.12 262 CYS A C 1
ATOM 2109 O O . CYS A 1 262 ? 30.303 -12.109 -43.447 1.00 80.12 262 CYS A O 1
ATOM 2111 N N . SER A 1 263 ? 31.499 -13.857 -42.665 1.00 81.25 263 SER A N 1
ATOM 2112 C CA . SER A 1 263 ? 30.711 -14.084 -41.441 1.00 81.25 263 SER A CA 1
ATOM 2113 C C . SER A 1 263 ? 30.678 -12.832 -40.560 1.00 81.25 263 SER A C 1
ATOM 2115 O O . SER A 1 263 ? 29.601 -12.326 -40.239 1.00 81.25 263 SER A O 1
ATOM 2117 N N . ASP A 1 264 ? 31.850 -12.261 -40.271 1.00 84.25 264 ASP A N 1
ATOM 2118 C CA . ASP A 1 264 ? 31.978 -11.080 -39.407 1.00 84.25 264 ASP A CA 1
ATOM 2119 C C . ASP A 1 264 ? 31.265 -9.854 -40.004 1.00 84.25 264 ASP A C 1
ATOM 2121 O O . ASP A 1 264 ? 30.618 -9.078 -39.293 1.00 84.25 264 ASP A O 1
ATOM 2125 N N . TYR A 1 265 ? 31.322 -9.703 -41.334 1.00 86.50 265 TYR A N 1
ATOM 2126 C CA . TYR A 1 265 ? 30.589 -8.652 -42.042 1.00 86.50 265 TYR A CA 1
ATOM 2127 C C . TYR A 1 265 ? 29.077 -8.877 -41.983 1.00 86.50 265 TYR A C 1
ATOM 2129 O O . TYR A 1 265 ? 28.332 -7.929 -41.729 1.00 86.50 265 TYR A O 1
ATOM 2137 N N . THR A 1 266 ? 28.597 -10.106 -42.182 1.00 87.25 266 THR A N 1
ATOM 2138 C CA . THR A 1 266 ? 27.159 -10.399 -42.117 1.00 87.25 266 THR A CA 1
ATOM 2139 C C . THR A 1 266 ? 26.583 -10.229 -40.716 1.00 87.25 266 THR A C 1
ATOM 2141 O O . THR A 1 266 ? 25.463 -9.737 -40.594 1.00 87.25 266 THR A O 1
ATOM 2144 N N . ASP A 1 267 ? 27.349 -10.512 -39.663 1.00 87.25 267 ASP A N 1
ATOM 2145 C CA . ASP A 1 267 ? 26.934 -10.273 -38.276 1.00 87.25 267 ASP A CA 1
ATOM 2146 C C . ASP A 1 267 ? 26.814 -8.779 -37.956 1.00 87.25 267 ASP A C 1
ATOM 2148 O O . ASP A 1 267 ? 25.880 -8.342 -37.275 1.00 87.25 267 ASP A O 1
ATOM 2152 N N . LEU A 1 268 ? 27.739 -7.966 -38.472 1.00 89.81 268 LEU A N 1
ATOM 2153 C CA . LEU A 1 268 ? 27.660 -6.512 -38.352 1.00 89.81 268 LEU A CA 1
ATOM 2154 C C . LEU A 1 268 ? 26.445 -5.954 -39.106 1.00 89.81 268 LEU A C 1
ATOM 2156 O O . LEU A 1 268 ? 25.721 -5.108 -38.576 1.00 89.81 268 LEU A O 1
ATOM 2160 N N . LEU A 1 269 ? 26.189 -6.450 -40.318 1.00 90.25 269 LEU A N 1
ATOM 2161 C CA . LEU A 1 269 ? 25.030 -6.057 -41.120 1.00 90.25 269 LEU A CA 1
ATOM 2162 C C . LEU A 1 269 ? 23.718 -6.462 -40.439 1.00 90.25 269 LEU A C 1
ATOM 2164 O O . LEU A 1 269 ? 22.786 -5.661 -40.400 1.00 90.25 269 LEU A O 1
ATOM 2168 N N . LEU A 1 270 ? 23.658 -7.644 -39.820 1.00 89.81 270 LEU A N 1
ATOM 2169 C CA . LEU A 1 270 ? 22.486 -8.103 -39.074 1.00 89.81 270 LEU A CA 1
ATOM 2170 C C . LEU A 1 270 ? 22.161 -7.187 -37.885 1.00 89.81 270 LEU A C 1
ATOM 2172 O O . LEU A 1 270 ? 20.997 -6.847 -37.668 1.00 89.81 270 LEU A O 1
ATOM 2176 N N . LYS A 1 271 ? 23.180 -6.704 -37.161 1.00 88.56 271 LYS A N 1
ATOM 2177 C CA . LYS A 1 271 ? 23.001 -5.679 -36.113 1.00 88.56 271 LYS A CA 1
ATOM 2178 C C . LYS A 1 271 ? 22.454 -4.369 -36.686 1.00 88.56 271 LYS A C 1
ATOM 2180 O O . LYS A 1 271 ? 21.592 -3.749 -36.069 1.00 88.56 271 LYS A O 1
ATOM 2185 N N . GLY A 1 272 ? 22.913 -3.971 -37.873 1.00 88.62 272 GLY A N 1
ATOM 2186 C CA . GLY A 1 272 ? 22.395 -2.804 -38.593 1.00 88.62 272 GLY A CA 1
ATOM 2187 C C . GLY A 1 272 ? 20.918 -2.938 -38.985 1.00 88.62 272 GLY A C 1
ATOM 2188 O O . GLY A 1 272 ? 20.158 -1.985 -38.831 1.00 88.62 272 GLY A O 1
ATOM 2189 N N . ILE A 1 273 ? 20.480 -4.131 -39.403 1.00 91.12 273 ILE A N 1
ATOM 2190 C CA . ILE A 1 273 ? 19.070 -4.433 -39.722 1.00 91.12 273 ILE A CA 1
ATOM 2191 C C . ILE A 1 273 ? 18.171 -4.296 -38.481 1.00 91.12 273 ILE A C 1
ATOM 2193 O O . ILE A 1 273 ? 17.029 -3.857 -38.589 1.00 91.12 273 ILE A O 1
ATOM 2197 N N . GLN A 1 274 ? 18.680 -4.636 -37.294 1.00 90.69 274 GLN A N 1
ATOM 2198 C CA . GLN A 1 274 ? 17.936 -4.582 -36.026 1.00 90.69 274 GLN A CA 1
ATOM 2199 C C . GLN A 1 274 ? 17.899 -3.188 -35.375 1.00 90.69 274 GLN A C 1
ATOM 2201 O O . GLN A 1 274 ? 17.207 -2.987 -34.372 1.00 90.69 274 GLN A O 1
ATOM 2206 N N . LEU A 1 275 ? 18.613 -2.207 -35.933 1.00 88.19 275 LEU A N 1
ATOM 2207 C CA . LEU A 1 275 ? 18.724 -0.859 -35.374 1.00 88.19 275 LEU A CA 1
ATOM 2208 C C . LEU A 1 275 ? 17.368 -0.142 -35.169 1.00 88.19 275 LEU A C 1
ATOM 2210 O O . LEU A 1 275 ? 17.207 0.478 -34.115 1.00 88.19 275 LEU A O 1
ATOM 2214 N N . PRO A 1 276 ? 16.358 -0.265 -36.058 1.00 87.38 276 PRO A N 1
ATOM 2215 C CA . PRO A 1 276 ? 15.035 0.319 -35.826 1.00 87.38 276 PRO A CA 1
ATOM 2216 C C . PRO A 1 276 ? 14.342 -0.230 -34.580 1.00 87.38 276 PRO A C 1
ATOM 2218 O O . PRO A 1 276 ? 13.761 0.536 -33.814 1.00 87.38 276 PRO A O 1
ATOM 2221 N N . GLN A 1 277 ? 14.462 -1.536 -34.321 1.00 80.25 277 GLN A N 1
ATOM 2222 C CA . GLN A 1 277 ? 13.911 -2.154 -33.114 1.00 80.25 277 GLN A CA 1
ATOM 2223 C C . GLN A 1 277 ? 14.608 -1.626 -31.855 1.00 80.25 277 GLN A C 1
ATOM 2225 O O . GLN A 1 277 ? 13.957 -1.350 -30.848 1.00 80.25 277 GLN A O 1
ATOM 2230 N N . PHE A 1 278 ? 15.930 -1.448 -31.910 1.00 81.00 278 PHE A N 1
ATOM 2231 C CA . PHE A 1 278 ? 16.694 -0.859 -30.812 1.00 81.00 278 PHE A CA 1
ATOM 2232 C C . PHE A 1 278 ? 16.260 0.588 -30.526 1.00 81.00 278 PHE A C 1
ATOM 2234 O O . PHE A 1 278 ? 15.989 0.929 -29.373 1.00 81.00 278 PHE A O 1
ATOM 2241 N N . CYS A 1 279 ? 16.134 1.422 -31.563 1.00 81.19 279 CYS A N 1
ATOM 2242 C CA . CYS A 1 279 ? 15.666 2.804 -31.438 1.00 81.19 279 CYS A CA 1
ATOM 2243 C C . CYS A 1 279 ? 14.221 2.883 -30.918 1.00 81.19 279 CYS A C 1
ATOM 2245 O O . CYS A 1 279 ? 13.945 3.693 -30.036 1.00 81.19 279 CYS A O 1
ATOM 2247 N N . ALA A 1 280 ? 13.319 2.013 -31.386 1.00 74.88 280 ALA A N 1
ATOM 2248 C CA . ALA A 1 280 ? 11.943 1.926 -30.892 1.00 74.88 280 ALA A CA 1
ATOM 2249 C C . ALA A 1 280 ? 11.889 1.537 -29.406 1.00 74.88 280 ALA A C 1
ATOM 2251 O O . ALA A 1 280 ? 11.204 2.186 -28.618 1.00 74.88 280 ALA A O 1
ATOM 2252 N N . ASN A 1 281 ? 12.678 0.542 -28.988 1.00 69.06 281 ASN A N 1
ATOM 2253 C CA . ASN A 1 281 ? 12.768 0.150 -27.582 1.00 69.06 281 ASN A CA 1
ATOM 2254 C C . ASN A 1 281 ? 13.296 1.304 -26.711 1.00 69.06 281 ASN A C 1
ATOM 2256 O O . ASN A 1 281 ? 12.803 1.512 -25.607 1.00 69.06 281 ASN A O 1
ATOM 2260 N N . LYS A 1 282 ? 14.271 2.087 -27.191 1.00 72.25 282 LYS A N 1
ATOM 2261 C CA . LYS A 1 282 ? 14.778 3.268 -26.468 1.00 72.25 282 LYS A CA 1
ATOM 2262 C C . LYS A 1 282 ? 13.771 4.416 -26.409 1.00 72.25 282 LYS A C 1
ATOM 2264 O O . LYS A 1 282 ? 13.728 5.099 -25.393 1.00 72.25 282 LYS A O 1
ATOM 2269 N N . MET A 1 283 ? 12.930 4.574 -27.429 1.00 65.50 283 MET A N 1
ATOM 2270 C CA . MET A 1 283 ? 11.818 5.529 -27.430 1.00 65.50 283 MET A CA 1
ATOM 2271 C C . MET A 1 283 ? 10.771 5.178 -26.362 1.00 65.50 283 MET A C 1
ATOM 2273 O O . MET A 1 283 ? 10.388 6.047 -25.588 1.00 65.50 283 MET A O 1
ATOM 2277 N N . VAL A 1 284 ? 10.398 3.898 -26.247 1.00 54.50 284 VAL A N 1
ATOM 2278 C CA . VAL A 1 284 ? 9.456 3.392 -25.226 1.00 54.50 284 VAL A CA 1
ATOM 2279 C C . VAL A 1 284 ? 10.075 3.402 -23.823 1.00 54.50 284 VAL A C 1
ATOM 2281 O O . VAL A 1 284 ? 9.414 3.721 -22.843 1.00 54.50 284 VAL A O 1
ATOM 2284 N N . HIS A 1 285 ? 11.366 3.092 -23.688 1.00 44.25 285 HIS A N 1
ATOM 2285 C CA . HIS A 1 285 ? 12.055 3.132 -22.392 1.00 44.25 285 HIS A CA 1
ATOM 2286 C C . HIS A 1 285 ? 12.434 4.547 -21.932 1.00 44.25 285 HIS A C 1
ATOM 2288 O O . HIS A 1 285 ? 12.731 4.726 -20.755 1.00 44.25 285 HIS A O 1
ATOM 2294 N N . CYS A 1 286 ? 12.365 5.556 -22.804 1.00 43.78 286 CYS A N 1
ATOM 2295 C CA . CYS A 1 286 ? 12.362 6.959 -22.388 1.00 43.78 286 CYS A CA 1
ATOM 2296 C C . CYS A 1 286 ? 11.078 7.352 -21.632 1.00 43.78 286 CYS A C 1
ATOM 2298 O O . CYS A 1 286 ? 11.094 8.354 -20.925 1.00 43.78 286 CYS A O 1
ATOM 2300 N N . GLU A 1 287 ? 10.002 6.561 -21.727 1.00 40.31 287 GLU A N 1
ATOM 2301 C CA . GLU A 1 287 ? 8.756 6.734 -20.960 1.00 40.31 287 GLU A CA 1
ATOM 2302 C C . GLU A 1 287 ? 8.804 6.065 -19.571 1.00 40.31 287 GLU A C 1
ATOM 2304 O O . GLU A 1 287 ? 7.827 6.104 -18.826 1.00 40.31 287 GLU A O 1
ATOM 2309 N N . GLY A 1 288 ? 9.931 5.441 -19.211 1.00 40.28 288 GLY A N 1
ATOM 2310 C CA . GLY A 1 288 ? 10.136 4.756 -17.937 1.00 40.28 288 GLY A CA 1
ATOM 2311 C C . GLY A 1 288 ? 11.454 5.149 -17.280 1.00 40.28 288 GLY A C 1
ATOM 2312 O O . GLY A 1 288 ? 12.314 4.285 -17.098 1.00 40.28 288 GLY A O 1
ATOM 2313 N N . CYS A 1 289 ? 11.602 6.437 -16.956 1.00 34.75 289 CYS A N 1
ATOM 2314 C CA . CYS A 1 289 ? 12.379 6.834 -15.786 1.00 34.75 289 CYS A CA 1
ATOM 2315 C C . CYS A 1 289 ? 11.462 6.695 -14.582 1.00 34.75 289 CYS A C 1
ATOM 2317 O O . CYS A 1 289 ? 10.497 7.481 -14.472 1.00 34.75 289 CYS A O 1
#